Protein AF-A0AA41ZBV6-F1 (afdb_monomer)

pLDDT: mean 87.62, std 10.01, range [52.94, 98.31]

Nearest PDB structures (foldseek):
  3anp-assembly2_B  TM=5.082E-01  e=8.871E-02  Thermus thermophilus
  5gpa-assembly1_B  TM=4.743E-01  e=6.624E-02  Halalkalibacterium halodurans C-125
  5gp9-assembly1_A  TM=4.134E-01  e=7.301E-02  Halalkalibacterium halodurans C-125
  5hsz-assembly1_B  TM=4.923E-01  e=2.348E-01  Klebsiella pneumoniae subsp. pneumoniae MGH 78578
  2gen-assembly1_A-2  TM=4.825E-01  e=1.422E+00  Pseudomonas aeruginosa PAO1

Solvent-accessible surface area (backbone atoms only — not comparable to full-atom values): 10161 Å² total; per-residue (Å²): 97,60,93,73,77,42,84,66,47,58,56,56,48,13,60,74,69,76,45,52,57,74,60,36,51,68,77,30,88,42,46,65,36,46,52,23,53,56,55,55,59,69,45,47,66,62,53,52,54,50,52,57,66,44,61,77,54,77,48,38,59,64,23,43,38,53,49,28,52,48,52,49,53,52,40,70,76,38,43,69,38,54,51,39,48,52,52,51,51,55,60,54,67,76,45,79,83,62,85,88,58,84,83,77,76,64,69,63,56,54,53,54,45,46,60,27,43,42,69,42,57,90,74,40,57,71,71,54,48,53,49,48,39,55,54,42,55,55,53,62,32,64,68,35,54,46,44,34,34,78,72,68,71,35,54,74,70,63,38,34,53,51,35,30,53,55,46,45,54,52,51,52,51,54,55,51,60,57,75,77,111

Structure (mmCIF, N/CA/C/O backbone):
data_AF-A0AA41ZBV6-F1
#
_entry.id   AF-A0AA41ZBV6-F1
#
loop_
_atom_site.group_PDB
_atom_site.id
_atom_site.type_symbol
_atom_site.label_atom_id
_atom_site.label_alt_id
_atom_site.label_comp_id
_atom_site.label_asym_id
_atom_site.label_entity_id
_atom_site.label_seq_id
_atom_site.pdbx_PDB_ins_code
_atom_site.Cartn_x
_atom_site.Cartn_y
_atom_site.Cartn_z
_atom_site.occupancy
_atom_site.B_iso_or_equiv
_atom_site.auth_seq_id
_atom_site.auth_comp_id
_atom_site.auth_asym_id
_atom_site.auth_atom_id
_atom_site.pdbx_PDB_model_num
ATOM 1 N N . MET A 1 1 ? 10.656 -15.284 -19.932 1.00 77.88 1 MET A N 1
ATOM 2 C CA . MET A 1 1 ? 11.590 -14.345 -20.600 1.00 77.88 1 MET A CA 1
ATOM 3 C C . MET A 1 1 ? 12.427 -13.570 -19.588 1.00 77.88 1 MET A C 1
ATOM 5 O O . MET A 1 1 ? 13.643 -13.679 -19.627 1.00 77.88 1 MET A O 1
ATOM 9 N N . ILE A 1 2 ? 11.811 -12.855 -18.643 1.00 80.19 2 ILE A N 1
ATOM 10 C CA . ILE A 1 2 ? 12.551 -12.080 -17.627 1.00 80.19 2 ILE A CA 1
ATOM 11 C C . ILE A 1 2 ? 13.369 -12.983 -16.692 1.00 80.19 2 ILE A C 1
ATOM 13 O O . ILE A 1 2 ? 14.559 -12.759 -16.514 1.00 80.19 2 ILE A O 1
ATOM 17 N N . ARG A 1 3 ? 12.796 -14.107 -16.231 1.00 76.81 3 ARG A N 1
ATOM 18 C CA . ARG A 1 3 ? 13.527 -15.138 -15.457 1.00 76.81 3 ARG A CA 1
ATOM 19 C C . ARG A 1 3 ? 14.731 -15.754 -16.185 1.00 76.81 3 ARG A C 1
ATOM 21 O O . ARG A 1 3 ? 15.579 -16.354 -15.546 1.00 76.81 3 ARG A O 1
ATOM 28 N N . SER A 1 4 ? 14.803 -15.623 -17.511 1.00 76.81 4 SER A N 1
ATOM 29 C CA . SER A 1 4 ? 15.944 -16.065 -18.322 1.00 76.81 4 SER A CA 1
ATOM 30 C C . SER A 1 4 ? 16.874 -14.899 -18.698 1.00 76.81 4 SER A C 1
ATOM 32 O O . SER A 1 4 ? 17.540 -14.970 -19.725 1.00 76.81 4 SER A O 1
ATOM 34 N N . GLY A 1 5 ? 16.846 -13.794 -17.943 1.00 78.31 5 GLY A N 1
ATOM 35 C CA . GLY A 1 5 ? 17.710 -12.621 -18.126 1.00 78.31 5 GLY A CA 1
ATOM 36 C C . GLY A 1 5 ? 17.366 -11.716 -19.315 1.00 78.31 5 GLY A C 1
ATOM 37 O O . GLY A 1 5 ? 18.112 -10.787 -19.609 1.00 78.31 5 GLY A O 1
ATOM 38 N N . LYS A 1 6 ? 16.258 -11.962 -20.026 1.00 85.12 6 LYS A N 1
ATOM 39 C CA . LYS A 1 6 ? 15.859 -11.147 -21.186 1.00 85.12 6 LYS A CA 1
ATOM 40 C C . LYS A 1 6 ? 15.022 -9.946 -20.746 1.00 85.12 6 LYS A C 1
ATOM 42 O O . LYS A 1 6 ? 14.180 -10.083 -19.862 1.00 85.12 6 LYS A O 1
ATOM 47 N N . ARG A 1 7 ? 15.170 -8.808 -21.432 1.00 90.12 7 ARG A N 1
ATOM 48 C CA . ARG A 1 7 ? 14.319 -7.614 -21.276 1.00 90.12 7 ARG A CA 1
ATOM 49 C C . ARG A 1 7 ? 13.409 -7.474 -22.506 1.00 90.12 7 ARG A C 1
ATOM 51 O O . ARG A 1 7 ? 13.814 -6.811 -23.455 1.00 90.12 7 ARG A O 1
ATOM 58 N N . PRO A 1 8 ? 12.244 -8.150 -22.543 1.00 91.06 8 PRO A N 1
ATOM 59 C CA . PRO A 1 8 ? 11.390 -8.152 -23.727 1.00 91.06 8 PRO A CA 1
ATOM 60 C C . PRO A 1 8 ? 10.760 -6.783 -23.977 1.00 91.06 8 PRO A C 1
ATOM 62 O O . PRO A 1 8 ? 10.468 -6.061 -23.021 1.00 91.06 8 PRO A O 1
ATOM 65 N N . THR A 1 9 ? 10.498 -6.448 -25.238 1.00 94.19 9 THR A N 1
ATOM 66 C CA . THR A 1 9 ? 9.583 -5.348 -25.580 1.00 94.19 9 THR A CA 1
ATOM 67 C C . THR A 1 9 ? 8.127 -5.754 -25.311 1.00 94.19 9 THR A C 1
ATOM 69 O O . THR A 1 9 ? 7.808 -6.940 -25.171 1.00 94.19 9 THR A O 1
ATOM 72 N N . VAL A 1 10 ? 7.205 -4.780 -25.284 1.00 92.44 10 VAL A N 1
ATOM 73 C CA . VAL A 1 10 ? 5.753 -5.049 -25.175 1.00 92.44 10 VAL A CA 1
ATOM 74 C C . VAL A 1 10 ? 5.276 -5.989 -26.286 1.00 92.44 10 VAL A C 1
ATOM 76 O O . VAL A 1 10 ? 4.407 -6.830 -26.077 1.00 92.44 10 VAL A O 1
ATOM 79 N N . GLU A 1 11 ? 5.872 -5.887 -27.467 1.00 94.00 11 GLU A N 1
ATOM 80 C CA . GLU A 1 11 ? 5.471 -6.627 -28.659 1.00 94.00 11 GLU A CA 1
ATOM 81 C C . GLU A 1 11 ? 6.014 -8.054 -28.651 1.00 94.00 11 GLU A C 1
ATOM 83 O O . GLU A 1 11 ? 5.299 -8.980 -29.027 1.00 94.00 11 GLU A O 1
ATOM 88 N N . GLU A 1 12 ? 7.245 -8.245 -28.176 1.00 94.12 12 GLU A N 1
ATOM 89 C CA . GLU A 1 12 ? 7.815 -9.573 -27.945 1.00 94.12 12 GLU A CA 1
ATOM 90 C C . GLU A 1 12 ? 7.043 -10.323 -26.856 1.00 94.12 12 GLU A C 1
ATOM 92 O O . GLU A 1 12 ? 6.756 -11.511 -27.006 1.00 94.12 12 GLU A O 1
ATOM 97 N N . ALA A 1 13 ? 6.654 -9.628 -25.782 1.00 92.94 13 ALA A N 1
ATOM 98 C CA . ALA A 1 13 ? 5.805 -10.194 -24.740 1.00 92.94 13 ALA A CA 1
ATOM 99 C C . ALA A 1 13 ? 4.399 -10.527 -25.266 1.00 92.94 13 ALA A C 1
ATOM 101 O O . ALA A 1 13 ? 3.880 -11.600 -24.966 1.00 92.94 13 ALA A O 1
ATOM 102 N N . ALA A 1 14 ? 3.809 -9.660 -26.098 1.00 94.00 14 ALA A N 1
ATOM 103 C CA . ALA A 1 14 ? 2.522 -9.912 -26.747 1.00 94.00 14 ALA A CA 1
ATOM 104 C C . ALA A 1 14 ? 2.570 -11.159 -27.638 1.00 94.00 14 ALA A C 1
ATOM 106 O O . ALA A 1 14 ? 1.694 -12.019 -27.549 1.00 94.00 14 ALA A O 1
ATOM 107 N N . LEU A 1 15 ? 3.626 -11.273 -28.452 1.00 94.69 15 LEU A N 1
ATOM 108 C CA . LEU A 1 15 ? 3.870 -12.423 -29.314 1.00 94.69 15 LEU A CA 1
ATOM 109 C C . LEU A 1 15 ? 4.009 -13.708 -28.492 1.00 94.69 15 LEU A C 1
ATOM 111 O O . LEU A 1 15 ? 3.356 -14.702 -28.798 1.00 94.69 15 LEU A O 1
ATOM 115 N N . ALA A 1 16 ? 4.810 -13.678 -27.425 1.00 92.69 16 ALA A N 1
ATOM 116 C CA . ALA A 1 16 ? 5.002 -14.823 -26.539 1.00 92.69 16 ALA A CA 1
ATOM 117 C C . ALA A 1 16 ? 3.717 -15.229 -25.793 1.00 92.69 16 ALA A C 1
ATOM 119 O O . ALA A 1 16 ? 3.518 -16.412 -25.525 1.00 92.69 16 ALA A O 1
ATOM 120 N N . ALA A 1 17 ? 2.848 -14.268 -25.469 1.00 91.88 17 ALA A N 1
ATOM 121 C CA . ALA A 1 17 ? 1.566 -14.497 -24.804 1.00 91.88 17 ALA A CA 1
ATOM 122 C C . ALA A 1 17 ? 0.412 -14.833 -25.771 1.00 91.88 17 ALA A C 1
ATOM 124 O O . ALA A 1 17 ? -0.699 -15.096 -25.317 1.00 91.88 17 ALA A O 1
ATOM 125 N N . GLY A 1 18 ? 0.641 -14.812 -27.090 1.00 93.81 18 GLY A N 1
ATOM 126 C CA . GLY A 1 18 ? -0.394 -15.089 -28.091 1.00 93.81 18 GLY A CA 1
ATOM 127 C C . GLY A 1 18 ? -1.493 -14.022 -28.174 1.00 93.81 18 GLY A C 1
ATOM 128 O O . GLY A 1 18 ? -2.605 -14.322 -28.607 1.00 93.81 18 GLY A O 1
ATOM 129 N N . ILE A 1 19 ? -1.211 -12.780 -27.762 1.00 93.94 19 ILE A N 1
ATOM 130 C CA . ILE A 1 19 ? -2.169 -11.664 -27.795 1.00 93.94 19 ILE A CA 1
ATOM 131 C C . ILE A 1 19 ? -1.771 -10.608 -28.828 1.00 93.94 19 ILE A C 1
ATOM 133 O O . ILE A 1 19 ? -0.612 -10.470 -29.212 1.00 93.94 19 ILE A O 1
ATOM 137 N N . SER A 1 20 ? -2.744 -9.810 -29.276 1.00 93.12 20 SER A N 1
ATOM 138 C CA . SER A 1 20 ? -2.460 -8.720 -30.214 1.00 93.12 20 SER A CA 1
ATOM 139 C C . SER A 1 20 ? -1.626 -7.609 -29.561 1.00 93.12 20 SER A C 1
ATOM 141 O O . SER A 1 20 ? -1.792 -7.320 -28.373 1.00 93.12 20 SER A O 1
ATOM 143 N N . LYS A 1 21 ? -0.809 -6.897 -30.357 1.00 91.44 21 LYS A N 1
ATOM 144 C CA . LYS A 1 21 ? -0.104 -5.680 -29.904 1.00 91.44 21 LYS A CA 1
ATOM 145 C C . LYS A 1 21 ? -1.069 -4.672 -29.276 1.00 91.44 21 LYS A C 1
ATOM 147 O O . LYS A 1 21 ? -0.795 -4.138 -28.209 1.00 91.44 21 LYS A O 1
ATOM 152 N N . ARG A 1 22 ? -2.235 -4.459 -29.905 1.00 88.69 22 ARG A N 1
ATOM 153 C CA . ARG A 1 22 ? -3.287 -3.568 -29.388 1.00 88.69 22 ARG A CA 1
ATOM 154 C C . ARG A 1 22 ? -3.751 -4.004 -27.999 1.00 88.69 22 ARG A C 1
ATOM 156 O O . ARG A 1 22 ? -3.949 -3.155 -27.142 1.00 88.69 22 ARG A O 1
ATOM 163 N N . THR A 1 23 ? -3.909 -5.307 -27.769 1.00 88.44 23 THR A N 1
ATOM 164 C CA . THR A 1 23 ? -4.262 -5.849 -26.451 1.00 88.44 23 THR A CA 1
ATOM 165 C C . THR A 1 23 ? -3.148 -5.586 -25.442 1.00 88.44 23 THR A C 1
ATOM 167 O O . THR A 1 23 ? -3.439 -5.086 -24.366 1.00 88.44 23 THR A O 1
ATOM 170 N N . ALA A 1 24 ? -1.886 -5.846 -25.786 1.00 89.06 24 ALA A N 1
ATOM 171 C CA . ALA A 1 24 ? -0.760 -5.637 -24.874 1.00 89.06 24 ALA A CA 1
ATOM 172 C C . ALA A 1 24 ? -0.569 -4.161 -24.485 1.00 89.06 24 ALA A C 1
ATOM 174 O O . ALA A 1 24 ? -0.455 -3.860 -23.301 1.00 89.06 24 ALA A O 1
ATOM 175 N N . TYR A 1 25 ? -0.644 -3.232 -25.444 1.00 87.56 25 TYR A N 1
ATOM 176 C CA . TYR A 1 25 ? -0.536 -1.792 -25.172 1.00 87.56 25 TYR A CA 1
ATOM 177 C C . TYR A 1 25 ? -1.705 -1.220 -24.355 1.00 87.56 25 TYR A C 1
ATOM 179 O O . TYR A 1 25 ? -1.578 -0.150 -23.764 1.00 87.56 25 TYR A O 1
ATOM 187 N N . ARG A 1 26 ? -2.836 -1.939 -24.250 1.00 81.94 26 ARG A N 1
ATOM 188 C CA . ARG A 1 26 ? -3.879 -1.597 -23.268 1.00 81.94 26 ARG A CA 1
ATOM 189 C C . ARG A 1 26 ? -3.427 -1.861 -21.836 1.00 81.94 26 ARG A C 1
ATOM 191 O O . ARG A 1 26 ? -3.938 -1.196 -20.947 1.00 81.94 26 ARG A O 1
ATOM 198 N N . TYR A 1 27 ? -2.514 -2.801 -21.591 1.00 82.31 27 TYR A N 1
ATOM 199 C CA . TYR A 1 27 ? -1.998 -3.126 -20.254 1.00 82.31 27 TYR A CA 1
ATOM 200 C C . TYR A 1 27 ? -0.658 -2.460 -19.971 1.00 82.31 27 TYR A C 1
ATOM 202 O O . TYR A 1 27 ? -0.470 -1.979 -18.861 1.00 82.31 27 TYR A O 1
ATOM 210 N N . PHE A 1 28 ? 0.210 -2.312 -20.968 1.00 87.31 28 PHE A N 1
ATOM 211 C CA . PHE A 1 28 ? 1.551 -1.761 -20.792 1.00 87.31 28 PHE A CA 1
ATOM 212 C C . PHE A 1 28 ? 1.780 -0.586 -21.737 1.00 87.31 28 PHE A C 1
ATOM 214 O O . PHE A 1 28 ? 1.804 -0.738 -22.954 1.00 87.31 28 PHE A O 1
ATOM 221 N N . THR A 1 29 ? 1.930 0.601 -21.161 1.00 85.62 29 THR A N 1
ATOM 222 C CA . THR A 1 29 ? 2.147 1.865 -21.884 1.00 85.62 29 THR A CA 1
ATOM 2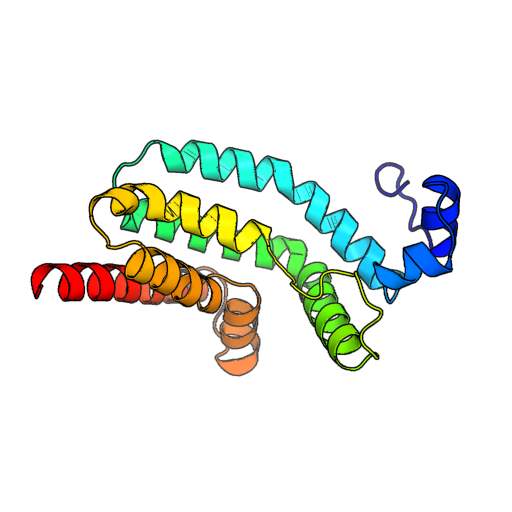23 C C . THR A 1 29 ? 3.572 1.996 -22.418 1.00 85.62 29 THR A C 1
ATOM 225 O O . THR A 1 29 ? 3.796 2.708 -23.392 1.00 85.62 29 THR A O 1
ATOM 228 N N . SER A 1 30 ? 4.523 1.297 -21.800 1.00 89.25 30 SER A N 1
ATOM 229 C CA . SER A 1 30 ? 5.947 1.310 -22.127 1.00 89.25 30 SER A CA 1
ATOM 230 C C . SER A 1 30 ? 6.572 -0.060 -21.834 1.00 89.25 30 SER A C 1
ATOM 232 O O . SER A 1 30 ? 5.968 -0.909 -21.167 1.00 89.25 30 SER A O 1
ATOM 234 N N . GLN A 1 31 ? 7.784 -0.289 -22.344 1.00 91.94 31 GLN A N 1
ATOM 235 C CA . GLN A 1 31 ? 8.567 -1.471 -21.983 1.00 91.94 31 GLN A CA 1
ATOM 236 C C . GLN A 1 31 ? 8.940 -1.430 -20.496 1.00 91.94 31 GLN A C 1
ATOM 238 O O . GLN A 1 31 ? 8.916 -2.453 -19.822 1.00 91.94 31 GLN A O 1
ATOM 243 N N . GLU A 1 32 ? 9.234 -0.244 -19.980 1.00 90.50 32 GLU A N 1
ATOM 244 C CA . GLU A 1 32 ? 9.566 0.021 -18.586 1.00 90.50 32 GLU A CA 1
ATOM 245 C C . GLU A 1 32 ? 8.406 -0.372 -17.667 1.00 90.50 32 GLU A C 1
ATOM 247 O O . GLU A 1 32 ? 8.624 -1.111 -16.711 1.00 90.50 32 GLU A O 1
ATOM 252 N N . HIS A 1 33 ? 7.168 -0.009 -18.017 1.00 89.25 33 HIS A N 1
ATOM 253 C CA . HIS A 1 33 ? 5.973 -0.442 -17.297 1.00 89.25 33 HIS A CA 1
ATOM 254 C C . HIS A 1 33 ? 5.829 -1.971 -17.308 1.00 89.25 33 HIS A C 1
ATOM 256 O O . HIS A 1 33 ? 5.614 -2.567 -16.256 1.00 89.25 33 HIS A O 1
ATOM 262 N N .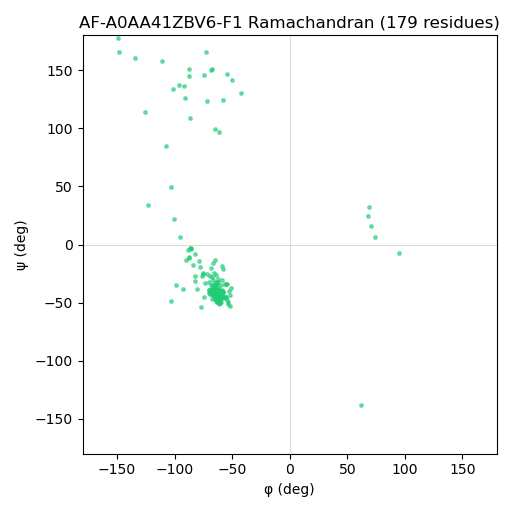 LEU A 1 34 ? 5.998 -2.631 -18.462 1.00 89.81 34 LEU A N 1
ATOM 263 C CA . LEU A 1 34 ? 5.971 -4.099 -18.530 1.00 89.81 34 LEU A CA 1
ATOM 264 C C . LEU A 1 34 ? 7.017 -4.735 -17.602 1.00 89.81 34 LEU A C 1
ATOM 266 O O . LEU A 1 34 ? 6.730 -5.714 -16.916 1.00 89.81 34 LEU A O 1
ATOM 270 N N . LEU A 1 35 ? 8.241 -4.208 -17.611 1.00 89.56 35 LEU A N 1
ATOM 271 C CA . LEU A 1 35 ? 9.334 -4.736 -16.800 1.00 89.56 35 LEU A CA 1
ATOM 272 C C . LEU A 1 35 ? 9.099 -4.490 -15.306 1.00 89.56 35 LEU A C 1
ATOM 274 O O . LEU A 1 35 ? 9.349 -5.398 -14.517 1.00 89.56 35 LEU A O 1
ATOM 278 N N . ALA A 1 36 ? 8.593 -3.313 -14.933 1.00 86.38 36 ALA A N 1
ATOM 279 C CA . ALA A 1 36 ? 8.245 -2.971 -13.559 1.00 86.38 36 ALA A CA 1
ATOM 280 C C . ALA A 1 36 ? 7.127 -3.874 -13.020 1.00 86.38 36 ALA A C 1
ATOM 282 O O . ALA A 1 36 ? 7.291 -4.484 -11.969 1.00 86.38 36 ALA A O 1
ATOM 283 N N . ASP A 1 37 ? 6.030 -4.037 -13.765 1.00 86.94 37 ASP A N 1
ATOM 284 C CA . ASP A 1 37 ? 4.924 -4.925 -13.381 1.00 86.94 37 ASP A CA 1
ATOM 285 C C . ASP A 1 37 ? 5.402 -6.374 -13.208 1.00 86.94 37 ASP A C 1
ATOM 287 O O . ASP A 1 37 ? 5.149 -7.017 -12.188 1.00 86.94 37 ASP A O 1
ATOM 291 N N . ALA A 1 38 ? 6.203 -6.869 -14.154 1.00 86.81 38 ALA A N 1
ATOM 292 C CA . ALA A 1 38 ? 6.743 -8.218 -14.079 1.00 86.81 38 ALA A CA 1
ATOM 293 C C . ALA A 1 38 ? 7.741 -8.419 -12.926 1.00 86.81 38 ALA A C 1
ATOM 295 O O . ALA A 1 38 ? 7.790 -9.511 -12.357 1.00 86.81 38 ALA A O 1
ATOM 296 N N . ALA A 1 39 ? 8.541 -7.403 -12.587 1.00 84.25 39 ALA A N 1
ATOM 297 C CA . ALA A 1 39 ? 9.423 -7.438 -11.423 1.00 84.25 39 ALA A CA 1
ATOM 298 C C . ALA A 1 39 ? 8.603 -7.500 -10.131 1.00 84.25 39 ALA A C 1
ATOM 300 O O . ALA A 1 39 ? 8.858 -8.344 -9.274 1.00 84.25 39 ALA A O 1
ATOM 301 N N . LEU A 1 40 ? 7.549 -6.696 -10.027 1.00 82.44 40 LEU A N 1
ATOM 302 C CA . LEU A 1 40 ? 6.697 -6.658 -8.845 1.00 82.44 40 LEU A CA 1
ATOM 303 C C . LEU A 1 40 ? 5.817 -7.905 -8.701 1.00 82.44 40 LEU A C 1
ATOM 305 O O . LEU A 1 40 ? 5.496 -8.307 -7.586 1.00 82.44 40 LEU A O 1
ATOM 309 N N . GLU A 1 41 ? 5.504 -8.606 -9.790 1.00 82.62 41 GLU A N 1
ATOM 310 C CA . GLU A 1 41 ? 4.850 -9.916 -9.713 1.00 82.62 41 GLU A CA 1
ATOM 311 C C . GLU A 1 41 ? 5.734 -10.966 -9.014 1.00 82.62 41 GLU A C 1
ATOM 313 O O . GLU A 1 41 ? 5.220 -11.895 -8.385 1.00 82.62 41 GLU A O 1
ATOM 318 N N . THR A 1 42 ? 7.065 -10.812 -9.049 1.00 79.25 42 THR A N 1
ATOM 319 C CA . THR A 1 42 ? 7.977 -11.699 -8.302 1.00 79.25 42 THR A CA 1
ATOM 320 C C . THR A 1 42 ? 7.884 -11.520 -6.788 1.00 79.25 42 THR A C 1
ATOM 322 O O . THR A 1 42 ? 8.214 -12.450 -6.055 1.00 79.25 42 THR A O 1
ATOM 325 N N . LEU A 1 43 ? 7.362 -10.382 -6.319 1.00 75.31 43 LEU A N 1
ATOM 326 C CA . LEU A 1 43 ? 7.173 -10.092 -4.895 1.00 75.31 43 LEU A CA 1
ATOM 327 C C . LEU A 1 43 ? 5.960 -10.778 -4.295 1.00 75.31 43 LEU A C 1
ATOM 329 O O . LEU A 1 43 ? 5.880 -10.913 -3.074 1.00 75.31 43 LEU A O 1
ATOM 333 N N . ARG A 1 44 ? 5.016 -11.205 -5.139 1.00 75.69 44 ARG A N 1
ATOM 334 C CA . ARG A 1 44 ? 3.735 -11.752 -4.696 1.00 75.69 44 ARG A CA 1
ATOM 335 C C . ARG A 1 44 ? 3.896 -12.878 -3.663 1.00 75.69 44 ARG A C 1
ATOM 337 O O . ARG A 1 44 ? 3.340 -12.719 -2.584 1.00 75.69 44 ARG A O 1
ATOM 344 N N . PRO A 1 45 ? 4.692 -13.944 -3.901 1.00 80.75 45 PRO A N 1
ATOM 345 C CA . PRO A 1 45 ? 4.807 -15.034 -2.931 1.00 80.75 45 PRO A CA 1
ATOM 346 C C . PRO A 1 45 ? 5.363 -14.567 -1.582 1.00 80.75 45 PRO A C 1
ATOM 348 O O . PRO A 1 45 ? 4.871 -14.977 -0.541 1.00 80.75 45 PRO A O 1
ATOM 351 N N . ARG A 1 46 ? 6.339 -13.649 -1.596 1.00 79.12 46 ARG A N 1
ATOM 352 C CA . ARG A 1 46 ? 6.957 -13.110 -0.377 1.00 79.12 46 ARG A CA 1
ATOM 353 C C . ARG A 1 46 ? 5.973 -12.281 0.446 1.00 79.12 46 ARG A C 1
ATOM 355 O O . ARG A 1 46 ? 5.968 -12.375 1.669 1.00 79.12 46 ARG A O 1
ATOM 362 N N . MET A 1 47 ? 5.152 -11.471 -0.220 1.00 76.94 47 MET A N 1
ATOM 363 C CA . MET A 1 47 ? 4.092 -10.711 0.439 1.00 76.94 47 MET A CA 1
ATOM 364 C C . MET A 1 47 ? 3.015 -11.635 1.007 1.00 76.94 47 MET A C 1
ATOM 366 O O . MET A 1 47 ? 2.612 -11.447 2.150 1.00 76.94 47 MET A O 1
ATOM 370 N N . ASP A 1 48 ? 2.599 -12.658 0.261 1.00 78.69 48 ASP A N 1
ATOM 371 C CA . ASP A 1 48 ? 1.590 -13.619 0.717 1.00 78.69 48 ASP A CA 1
ATOM 372 C C . ASP A 1 48 ? 2.086 -14.436 1.926 1.00 78.69 48 ASP A C 1
ATOM 374 O O . ASP A 1 48 ? 1.366 -14.572 2.912 1.00 78.69 48 ASP A O 1
ATOM 378 N N . GLU A 1 49 ? 3.335 -14.916 1.902 1.00 80.00 49 GLU A N 1
ATOM 379 C CA . GLU A 1 49 ? 3.968 -15.630 3.025 1.00 80.00 49 GLU A CA 1
ATOM 380 C C . GLU A 1 49 ? 4.050 -14.768 4.287 1.00 80.00 49 GLU A C 1
ATOM 382 O O . GLU A 1 49 ? 3.767 -15.224 5.395 1.00 80.00 49 GLU A O 1
ATOM 387 N N . MET A 1 50 ? 4.414 -13.501 4.124 1.00 76.12 50 MET A N 1
ATOM 388 C CA . MET A 1 50 ? 4.489 -12.565 5.233 1.00 76.12 50 MET A CA 1
ATOM 389 C C . MET A 1 50 ? 3.100 -12.201 5.772 1.00 76.12 50 MET A C 1
ATOM 391 O O . MET A 1 50 ? 2.912 -12.118 6.981 1.00 76.12 50 MET A O 1
ATOM 395 N N . MET A 1 51 ? 2.095 -12.027 4.913 1.00 74.81 51 MET A N 1
ATOM 396 C CA . MET A 1 51 ? 0.721 -11.817 5.378 1.00 74.81 51 MET A CA 1
ATOM 397 C C . MET A 1 51 ? 0.172 -13.055 6.095 1.00 74.81 51 MET A C 1
ATOM 399 O O . MET A 1 51 ? -0.549 -12.917 7.083 1.00 74.81 51 MET A O 1
ATOM 403 N N . ALA A 1 52 ? 0.554 -14.258 5.659 1.00 76.50 52 ALA A N 1
ATOM 404 C CA . ALA A 1 52 ? 0.207 -15.499 6.341 1.00 76.50 52 ALA A CA 1
ATOM 405 C C . ALA A 1 52 ? 0.846 -15.591 7.736 1.00 76.50 52 ALA A C 1
ATOM 407 O O . ALA A 1 52 ? 0.168 -15.992 8.680 1.00 76.50 52 ALA A O 1
ATOM 408 N N . SER A 1 53 ? 2.103 -15.169 7.910 1.00 69.88 53 SER A N 1
ATOM 409 C CA . SER A 1 53 ? 2.753 -15.178 9.229 1.00 69.88 53 SER A CA 1
ATOM 410 C C . SER A 1 53 ? 2.178 -14.133 10.190 1.00 69.88 53 SER A C 1
ATOM 412 O O . SER A 1 53 ? 2.095 -14.382 11.388 1.00 69.88 53 SER A O 1
ATOM 414 N N . VAL A 1 54 ? 1.718 -12.993 9.671 1.00 68.81 54 VAL A N 1
ATOM 415 C CA . VAL A 1 54 ? 1.057 -11.933 10.449 1.00 68.81 54 VAL A CA 1
ATOM 416 C C . VAL A 1 54 ? -0.385 -12.310 10.826 1.00 68.81 54 VAL A C 1
ATOM 418 O O . VAL A 1 54 ? -0.907 -11.846 11.841 1.00 68.81 54 VAL A O 1
ATOM 421 N N . SER A 1 55 ? -1.029 -13.190 10.052 1.00 67.19 55 SER A N 1
ATOM 422 C CA . SER A 1 55 ? -2.433 -13.576 10.249 1.00 67.19 55 SER A CA 1
ATOM 423 C C . SER A 1 55 ? -2.732 -14.319 11.559 1.00 67.19 55 SER A C 1
ATOM 425 O O . SER A 1 55 ? -3.901 -14.424 11.925 1.00 67.19 55 SER A O 1
ATOM 427 N N . THR A 1 56 ? -1.709 -14.797 12.277 1.00 72.00 56 THR A N 1
ATOM 428 C CA . THR A 1 56 ? -1.855 -15.553 13.533 1.00 72.00 56 THR A CA 1
ATOM 429 C C . THR A 1 56 ? -2.059 -14.677 14.770 1.00 72.00 56 THR A C 1
ATOM 431 O O . THR A 1 56 ? -2.280 -15.212 15.852 1.00 72.00 56 THR A O 1
ATOM 434 N N . SER A 1 57 ? -1.923 -13.355 14.644 1.00 80.81 57 SER A N 1
ATOM 435 C CA . SER A 1 57 ? -2.221 -12.406 15.721 1.00 80.81 57 SER A CA 1
ATOM 436 C C . SER A 1 57 ? -3.671 -11.934 15.628 1.00 80.81 57 SER A C 1
ATOM 438 O O . SER A 1 57 ? -4.118 -11.571 14.540 1.00 80.81 57 SER A O 1
ATOM 440 N N . ASP A 1 58 ? -4.375 -11.857 16.757 1.00 87.75 58 ASP A N 1
ATOM 441 C CA . ASP A 1 58 ? -5.701 -11.221 16.846 1.00 87.75 58 ASP A CA 1
ATOM 442 C C . ASP A 1 58 ? -5.610 -9.699 17.086 1.00 87.75 58 ASP A C 1
ATOM 444 O O . ASP A 1 58 ? -6.620 -9.000 17.109 1.00 87.75 58 ASP A O 1
ATOM 448 N N . ASP A 1 59 ? -4.395 -9.162 17.238 1.00 92.31 59 ASP A N 1
ATOM 449 C CA . ASP A 1 59 ? -4.148 -7.733 17.428 1.00 92.31 59 ASP A CA 1
ATOM 450 C C . ASP A 1 59 ? -4.029 -7.007 16.077 1.00 92.31 59 ASP A C 1
ATOM 452 O O . ASP A 1 59 ? -3.044 -7.160 15.343 1.00 92.31 59 ASP A O 1
ATOM 456 N N . ALA A 1 60 ? -5.041 -6.200 15.752 1.00 94.31 60 ALA A N 1
ATOM 457 C CA . ALA A 1 60 ? -5.091 -5.417 14.522 1.00 94.31 60 ALA A CA 1
ATOM 458 C C . ALA A 1 60 ? -3.957 -4.384 14.417 1.00 94.31 60 ALA A C 1
ATOM 460 O O . ALA A 1 60 ? -3.425 -4.202 13.320 1.00 94.31 60 ALA A O 1
ATOM 461 N N . HIS A 1 61 ? -3.543 -3.753 15.522 1.00 95.69 61 HIS A N 1
ATOM 462 C CA . HIS A 1 61 ? -2.432 -2.795 15.529 1.00 95.69 61 HIS A CA 1
ATOM 463 C C . HIS A 1 61 ? -1.128 -3.496 15.161 1.00 95.69 61 HIS A C 1
ATOM 465 O O . HIS A 1 61 ? -0.443 -3.091 14.221 1.00 95.69 61 HIS A O 1
ATOM 471 N N . ALA A 1 62 ? -0.832 -4.632 15.799 1.00 93.56 62 ALA A N 1
ATOM 472 C CA . ALA A 1 62 ? 0.361 -5.422 15.487 1.00 93.56 62 ALA A CA 1
ATOM 473 C C . ALA A 1 62 ? 0.397 -5.891 14.018 1.00 93.56 62 ALA A C 1
ATOM 475 O O . ALA A 1 62 ? 1.453 -5.880 13.369 1.00 93.56 62 ALA A O 1
ATOM 476 N N . ARG A 1 63 ? -0.757 -6.281 13.459 1.00 94.06 63 ARG A N 1
ATOM 477 C CA . ARG A 1 63 ? -0.869 -6.696 12.050 1.00 94.06 63 ARG A CA 1
ATOM 478 C C . ARG A 1 63 ? -0.646 -5.536 11.085 1.00 94.06 63 ARG A C 1
ATOM 480 O O . ARG A 1 63 ? 0.059 -5.693 10.087 1.00 94.06 63 ARG A O 1
ATOM 487 N N . VAL A 1 64 ? -1.232 -4.377 11.373 1.00 94.56 64 VAL A N 1
ATOM 488 C CA . VAL A 1 64 ? -1.080 -3.156 10.572 1.00 94.56 64 VAL A CA 1
ATOM 489 C C . VAL A 1 64 ? 0.360 -2.642 10.623 1.00 94.56 64 VAL A C 1
ATOM 491 O O . VAL A 1 64 ? 0.921 -2.313 9.576 1.00 94.56 64 VAL A O 1
ATOM 494 N N . ALA A 1 65 ? 0.997 -2.663 11.795 1.00 94.00 65 ALA A N 1
ATOM 495 C CA . ALA A 1 65 ? 2.405 -2.315 11.944 1.00 94.00 65 ALA A CA 1
ATOM 496 C C . ALA A 1 65 ? 3.306 -3.243 11.113 1.00 94.00 65 ALA A C 1
ATOM 498 O O . ALA A 1 65 ? 4.172 -2.781 10.369 1.00 94.00 65 ALA A O 1
ATOM 499 N N . SER A 1 66 ? 3.041 -4.552 11.147 1.00 91.81 66 SER A N 1
ATOM 500 C CA . SER A 1 66 ? 3.765 -5.534 10.330 1.00 91.81 66 SER A CA 1
ATOM 501 C C . SER A 1 66 ? 3.623 -5.263 8.829 1.00 91.81 66 SER A C 1
ATOM 503 O O . SER A 1 66 ? 4.601 -5.356 8.082 1.00 91.81 66 SER A O 1
ATOM 505 N N . LEU A 1 67 ? 2.427 -4.868 8.379 1.00 91.88 67 LEU A N 1
ATOM 506 C CA . LEU A 1 67 ? 2.196 -4.459 6.995 1.00 91.88 67 LEU A CA 1
ATOM 507 C C . LEU A 1 67 ? 2.954 -3.168 6.638 1.00 91.88 67 LEU A C 1
ATOM 509 O O . LEU A 1 67 ? 3.503 -3.074 5.541 1.00 91.88 67 LEU A O 1
ATOM 513 N N . ALA A 1 68 ? 3.026 -2.184 7.538 1.00 93.00 68 ALA A N 1
ATOM 514 C CA . ALA A 1 68 ? 3.779 -0.949 7.308 1.00 93.00 68 ALA A CA 1
ATOM 515 C C . ALA A 1 68 ? 5.280 -1.225 7.110 1.00 93.00 68 ALA A C 1
ATOM 517 O O . ALA A 1 68 ? 5.859 -0.786 6.111 1.00 93.00 68 ALA A O 1
ATOM 518 N N . ILE A 1 69 ? 5.871 -2.035 7.996 1.00 91.06 69 ILE A N 1
ATOM 519 C CA . ILE A 1 69 ? 7.268 -2.496 7.914 1.00 91.06 69 ILE A CA 1
ATOM 520 C C . ILE A 1 69 ? 7.525 -3.143 6.553 1.00 91.06 69 ILE A C 1
ATOM 522 O O . ILE A 1 69 ? 8.473 -2.809 5.836 1.00 91.06 69 ILE A O 1
ATOM 526 N N . ALA A 1 70 ? 6.640 -4.058 6.162 1.00 89.31 70 ALA A N 1
ATOM 527 C CA . ALA A 1 70 ? 6.722 -4.768 4.901 1.00 89.31 70 ALA A CA 1
ATOM 528 C C . ALA A 1 70 ? 6.687 -3.858 3.678 1.00 89.31 70 ALA A C 1
ATOM 530 O O . ALA A 1 70 ? 7.536 -3.981 2.793 1.00 89.31 70 ALA A O 1
ATOM 531 N N . MET A 1 71 ? 5.716 -2.941 3.641 1.00 88.94 71 MET A N 1
ATOM 532 C CA . MET A 1 71 ? 5.562 -1.973 2.561 1.00 88.94 71 MET A CA 1
ATOM 533 C C . MET A 1 71 ? 6.811 -1.107 2.433 1.00 88.94 71 MET A C 1
ATOM 535 O O . MET A 1 71 ? 7.289 -0.901 1.319 1.00 88.94 71 MET A O 1
ATOM 539 N N . ARG A 1 72 ? 7.394 -0.674 3.556 1.00 91.31 72 ARG A N 1
ATOM 540 C CA . ARG A 1 72 ? 8.664 0.055 3.571 1.00 91.31 72 ARG A CA 1
ATOM 541 C C . ARG A 1 72 ? 9.812 -0.781 3.004 1.00 91.31 72 ARG A C 1
ATOM 543 O O . ARG A 1 72 ? 10.557 -0.286 2.164 1.00 91.31 72 ARG A O 1
ATOM 550 N N . ARG A 1 73 ? 9.943 -2.063 3.382 1.00 89.31 73 ARG A N 1
ATOM 551 C CA . ARG A 1 73 ? 11.014 -2.929 2.834 1.00 89.31 73 ARG A CA 1
ATOM 552 C C . ARG A 1 73 ? 10.872 -3.163 1.343 1.00 89.31 73 ARG A C 1
ATOM 554 O O . ARG A 1 73 ? 11.857 -3.082 0.618 1.00 89.31 73 ARG A O 1
ATOM 561 N N . LEU A 1 74 ? 9.650 -3.420 0.906 1.00 87.50 74 LEU A N 1
ATOM 562 C CA . LEU A 1 74 ? 9.335 -3.597 -0.499 1.00 87.50 74 LEU A CA 1
ATOM 563 C C . LEU A 1 74 ? 9.637 -2.321 -1.297 1.00 87.50 74 LEU A C 1
ATOM 565 O O . LEU A 1 74 ? 10.198 -2.398 -2.385 1.00 87.50 74 LEU A O 1
ATOM 569 N N . ALA A 1 75 ? 9.315 -1.155 -0.738 1.00 88.50 75 ALA A N 1
ATOM 570 C CA . ALA A 1 75 ? 9.588 0.130 -1.364 1.00 88.50 75 ALA A CA 1
ATOM 571 C C . ALA A 1 75 ? 11.077 0.442 -1.510 1.00 88.50 75 ALA A C 1
ATOM 573 O O . ALA A 1 75 ? 11.472 0.997 -2.528 1.00 88.50 75 ALA A O 1
ATOM 574 N N . GLU A 1 76 ? 11.901 0.091 -0.525 1.00 88.75 76 GLU A N 1
ATOM 575 C CA . GLU A 1 76 ? 13.352 0.267 -0.626 1.00 88.75 76 GLU A CA 1
ATOM 576 C C . GLU A 1 76 ? 13.983 -0.667 -1.657 1.00 88.75 76 GLU A C 1
ATOM 578 O O . GLU A 1 76 ? 14.876 -0.257 -2.393 1.00 88.75 76 GLU A O 1
ATOM 583 N N . GLU A 1 77 ? 13.521 -1.916 -1.717 1.00 88.94 77 GLU A N 1
ATOM 584 C CA . GLU A 1 77 ? 14.083 -2.921 -2.620 1.00 88.94 77 GLU A CA 1
ATOM 585 C C . GLU A 1 77 ? 13.687 -2.675 -4.088 1.00 88.94 77 GLU A C 1
ATOM 587 O O . GLU A 1 77 ? 14.497 -2.928 -4.976 1.00 88.94 77 GLU A O 1
ATOM 592 N N . TYR A 1 78 ? 12.484 -2.141 -4.345 1.00 88.94 78 TYR A N 1
ATOM 593 C CA . TYR A 1 78 ? 11.913 -1.965 -5.695 1.00 88.94 78 TYR A CA 1
ATOM 594 C C . TYR A 1 78 ? 11.527 -0.516 -6.005 1.00 88.94 78 TYR A C 1
ATOM 596 O O . TYR A 1 78 ? 10.526 -0.252 -6.676 1.00 88.94 78 TYR A O 1
ATOM 604 N N . ASP A 1 79 ? 12.279 0.451 -5.480 1.00 90.81 79 ASP A N 1
ATOM 605 C CA . ASP A 1 79 ? 11.923 1.867 -5.597 1.00 90.81 79 ASP A CA 1
ATOM 606 C C . ASP A 1 79 ? 11.725 2.315 -7.053 1.00 90.81 79 ASP A C 1
ATOM 608 O O . ASP A 1 79 ? 10.748 2.994 -7.379 1.00 90.81 79 ASP A O 1
ATOM 612 N N . ALA A 1 80 ? 12.633 1.911 -7.944 1.00 90.75 80 ALA A N 1
ATOM 613 C CA . ALA A 1 80 ? 12.597 2.300 -9.349 1.00 90.75 80 ALA A CA 1
ATOM 614 C C . ALA A 1 80 ? 11.357 1.736 -10.058 1.00 90.75 80 ALA A C 1
ATOM 616 O O . ALA A 1 80 ? 10.646 2.469 -10.748 1.00 90.75 80 ALA A O 1
ATOM 617 N N . GLU A 1 81 ? 11.061 0.454 -9.853 1.00 90.19 81 GLU A N 1
ATOM 618 C CA . GLU A 1 81 ? 9.913 -0.239 -10.429 1.00 90.19 81 GLU A CA 1
ATOM 619 C C . GLU A 1 81 ? 8.596 0.327 -9.897 1.00 90.19 81 GLU A C 1
ATOM 621 O O . GLU A 1 81 ? 7.652 0.555 -10.657 1.00 90.19 81 GLU A O 1
ATOM 626 N N . LEU A 1 82 ? 8.522 0.603 -8.595 1.00 89.88 82 LEU A N 1
ATOM 627 C CA . LEU A 1 82 ? 7.329 1.182 -7.994 1.00 89.88 82 LEU A CA 1
ATOM 628 C C . LEU A 1 82 ? 7.085 2.600 -8.507 1.00 89.88 82 LEU A C 1
ATOM 630 O O . LEU A 1 82 ? 5.951 2.917 -8.859 1.00 89.88 82 LEU A O 1
ATOM 634 N N . ARG A 1 83 ? 8.121 3.441 -8.616 1.00 92.88 83 ARG A N 1
ATOM 635 C CA . ARG A 1 83 ? 8.006 4.783 -9.214 1.00 92.88 83 ARG A CA 1
ATOM 636 C C . ARG A 1 83 ? 7.584 4.718 -10.681 1.00 92.88 83 ARG A C 1
ATOM 638 O O . ARG A 1 83 ? 6.735 5.510 -11.093 1.00 92.88 83 ARG A O 1
ATOM 645 N N . GLU A 1 84 ? 8.102 3.759 -11.446 1.00 91.62 84 GLU A N 1
ATOM 646 C CA . GLU A 1 84 ? 7.673 3.529 -12.828 1.00 91.62 84 GLU A CA 1
ATOM 647 C C . GLU A 1 84 ? 6.197 3.120 -12.903 1.00 91.62 84 GLU A C 1
ATOM 649 O O . GLU A 1 84 ? 5.463 3.637 -13.741 1.00 91.62 84 GLU A O 1
ATOM 654 N N . MET A 1 85 ? 5.701 2.286 -11.982 1.00 87.06 85 MET A N 1
ATOM 655 C CA . MET A 1 85 ? 4.263 1.999 -11.915 1.00 87.06 85 MET A CA 1
ATOM 656 C C . MET A 1 85 ? 3.422 3.253 -11.651 1.00 87.06 85 MET A C 1
ATOM 658 O O . MET A 1 85 ? 2.350 3.409 -12.243 1.00 87.06 85 MET A O 1
ATOM 662 N N . ILE A 1 86 ? 3.871 4.154 -10.766 1.00 89.62 86 ILE A N 1
ATOM 663 C CA . ILE A 1 86 ? 3.173 5.427 -10.529 1.00 89.62 86 ILE A CA 1
ATOM 664 C C . ILE A 1 86 ? 3.146 6.233 -11.821 1.00 89.62 86 ILE A C 1
ATOM 666 O O . ILE A 1 86 ? 2.065 6.627 -12.262 1.00 89.62 86 ILE A O 1
ATOM 670 N N . ARG A 1 87 ? 4.303 6.420 -12.462 1.00 89.88 87 ARG A N 1
ATOM 671 C CA . ARG A 1 87 ? 4.419 7.135 -13.734 1.00 89.88 87 ARG A CA 1
ATOM 672 C C . ARG A 1 87 ? 3.474 6.559 -14.788 1.00 89.88 87 ARG A C 1
ATOM 674 O O . ARG A 1 87 ? 2.652 7.287 -15.335 1.00 89.88 87 ARG A O 1
ATOM 681 N N . ALA A 1 88 ? 3.506 5.246 -14.991 1.00 85.62 88 ALA A N 1
ATOM 682 C CA . ALA A 1 88 ? 2.671 4.572 -15.973 1.00 85.62 88 ALA A CA 1
ATOM 683 C C . ALA A 1 88 ? 1.168 4.696 -15.667 1.00 85.62 88 ALA A C 1
ATOM 685 O O . ALA A 1 88 ? 0.341 4.775 -16.582 1.00 85.62 88 ALA A O 1
ATOM 686 N N . SER A 1 89 ? 0.792 4.733 -14.384 1.00 83.31 89 SER A N 1
ATOM 687 C CA . SER A 1 89 ? -0.593 4.968 -13.966 1.00 83.31 89 SER A CA 1
ATOM 688 C C . SER A 1 89 ? -1.061 6.398 -14.259 1.00 83.31 89 SER A C 1
ATOM 690 O O . SER A 1 89 ? -2.191 6.588 -14.717 1.00 83.31 89 SER A O 1
ATOM 692 N N . LEU A 1 90 ? -0.184 7.390 -14.067 1.00 86.12 90 LEU A N 1
ATOM 693 C CA . LEU A 1 90 ? -0.451 8.788 -14.394 1.00 86.12 90 LEU A CA 1
ATOM 694 C C . LEU A 1 90 ? -0.571 8.971 -15.911 1.00 86.12 90 LEU A C 1
ATOM 696 O O . LEU A 1 90 ? -1.567 9.529 -16.367 1.00 86.12 90 LEU A O 1
ATOM 700 N N . ASP A 1 91 ? 0.348 8.406 -16.695 1.00 84.19 91 ASP A N 1
ATOM 701 C CA . ASP A 1 91 ? 0.308 8.455 -18.163 1.00 84.19 91 ASP A CA 1
ATOM 702 C C . ASP A 1 91 ? -0.988 7.836 -18.718 1.00 84.19 91 ASP A C 1
ATOM 704 O O . ASP A 1 91 ? -1.651 8.400 -19.593 1.00 84.19 91 ASP A O 1
ATOM 708 N N . ARG A 1 92 ? -1.423 6.701 -18.155 1.00 78.12 92 ARG A N 1
ATOM 709 C CA . ARG A 1 92 ? -2.689 6.045 -18.520 1.00 78.12 92 ARG A CA 1
ATOM 710 C C . ARG A 1 92 ? -3.916 6.890 -18.189 1.00 78.12 92 ARG A C 1
ATOM 712 O O . ARG A 1 92 ? -4.907 6.813 -18.913 1.00 78.12 92 ARG A O 1
ATOM 719 N N . SER A 1 93 ? -3.882 7.658 -17.100 1.00 74.56 93 SER A N 1
ATOM 720 C CA . SER A 1 93 ? -5.028 8.468 -16.664 1.00 74.56 93 SER A CA 1
ATOM 721 C C . SER A 1 93 ? -5.417 9.543 -17.688 1.00 74.56 93 SER A C 1
ATOM 723 O O . SER A 1 93 ? -6.601 9.856 -17.821 1.00 74.56 93 SER A O 1
ATOM 725 N N . VAL A 1 94 ? -4.438 10.030 -18.458 1.00 76.00 94 VAL A N 1
ATOM 726 C CA . VAL A 1 94 ? -4.596 11.062 -19.494 1.00 76.00 94 VAL A CA 1
ATOM 727 C C . VAL A 1 94 ? -5.068 10.469 -20.829 1.00 76.00 94 VAL A C 1
ATOM 729 O O . VAL A 1 94 ? -5.593 11.182 -21.684 1.00 76.00 94 VAL A O 1
ATOM 732 N N . MET A 1 95 ? -4.934 9.155 -21.023 1.00 68.81 95 MET A N 1
ATOM 733 C CA . MET A 1 95 ? -5.415 8.485 -22.230 1.00 68.81 95 MET A CA 1
ATOM 734 C C . MET A 1 95 ? -6.947 8.351 -22.227 1.00 68.81 95 MET A C 1
ATOM 736 O O . MET A 1 95 ? -7.549 8.130 -21.165 1.00 68.81 95 MET A O 1
ATOM 740 N N . PRO A 1 96 ? -7.605 8.427 -23.404 1.00 68.00 96 PRO A N 1
ATOM 741 C CA . PRO A 1 96 ? -9.030 8.141 -23.528 1.00 68.00 96 PRO A CA 1
ATOM 742 C C . PRO A 1 96 ? -9.359 6.800 -22.874 1.00 68.00 96 PRO A C 1
ATOM 744 O O . PRO A 1 96 ? -8.568 5.856 -22.948 1.00 68.00 96 PRO A O 1
ATOM 747 N N . ALA A 1 97 ? -10.510 6.704 -22.206 1.00 60.56 97 ALA A N 1
ATOM 748 C CA . ALA A 1 97 ? -10.968 5.438 -21.650 1.00 60.56 97 ALA A CA 1
ATOM 749 C C . ALA A 1 97 ? -11.163 4.442 -22.793 1.00 60.56 97 ALA A C 1
ATOM 751 O O . ALA A 1 97 ? -12.181 4.438 -23.475 1.00 60.56 97 ALA A O 1
ATOM 752 N N . ALA A 1 98 ? -10.157 3.599 -23.023 1.00 56.84 98 ALA A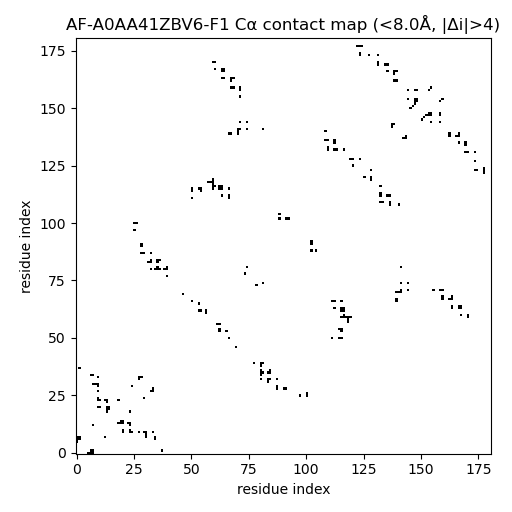 N 1
ATOM 753 C CA . ALA A 1 98 ? -10.356 2.359 -23.735 1.00 56.84 98 ALA A CA 1
ATOM 754 C C . ALA A 1 98 ? -11.277 1.536 -22.837 1.00 56.84 98 ALA A C 1
ATOM 756 O O . ALA A 1 98 ? -10.819 1.007 -21.820 1.00 56.84 98 ALA A O 1
ATOM 757 N N . ASN A 1 99 ? -12.573 1.531 -23.162 1.00 52.94 99 ASN A N 1
ATOM 758 C CA . ASN A 1 99 ? -13.577 0.746 -22.456 1.00 52.94 99 ASN A CA 1
ATOM 759 C C . ASN A 1 99 ? -12.993 -0.658 -22.175 1.00 52.94 99 ASN A C 1
ATOM 761 O O . ASN A 1 99 ? -12.364 -1.275 -23.041 1.00 52.94 99 ASN A O 1
ATOM 765 N N . ASP A 1 100 ? -13.105 -1.089 -20.919 1.00 59.91 100 ASP A N 1
ATOM 766 C CA . ASP A 1 100 ? -12.791 -2.427 -20.387 1.00 59.91 100 ASP A CA 1
ATOM 767 C C . ASP A 1 100 ? -11.405 -2.686 -19.754 1.00 59.91 100 ASP A C 1
ATOM 769 O O . ASP A 1 100 ? -11.231 -3.749 -19.164 1.00 59.91 100 ASP A O 1
ATOM 773 N N . ALA A 1 101 ? -10.412 -1.782 -19.796 1.00 59.94 101 ALA A N 1
ATOM 774 C CA . ALA A 1 101 ? -9.155 -2.007 -19.049 1.00 59.94 101 ALA A CA 1
ATOM 775 C C . ALA A 1 101 ? -9.217 -1.401 -17.626 1.00 59.94 101 ALA A C 1
ATOM 777 O O . ALA A 1 101 ? -9.473 -0.197 -17.509 1.00 59.94 101 ALA A O 1
ATOM 778 N N . PRO A 1 102 ? -8.942 -2.167 -16.545 1.00 62.78 102 PRO A N 1
ATOM 779 C CA . PRO A 1 102 ? -8.898 -1.618 -15.191 1.00 62.78 102 PRO A CA 1
ATOM 780 C C . PRO A 1 102 ? -7.869 -0.486 -15.095 1.00 62.78 102 PRO A C 1
ATOM 782 O O . PRO A 1 102 ? -6.698 -0.657 -15.433 1.00 62.78 102 PRO A O 1
ATOM 785 N N . ARG A 1 103 ? -8.309 0.692 -14.642 1.00 66.00 103 ARG A N 1
ATOM 786 C CA . ARG A 1 103 ? -7.433 1.852 -14.378 1.00 66.00 103 ARG A CA 1
ATOM 787 C C . ARG A 1 103 ? -6.851 1.847 -12.964 1.00 66.00 103 ARG A C 1
ATOM 789 O O . ARG A 1 103 ? -5.978 2.651 -12.657 1.00 66.00 103 ARG A O 1
ATOM 796 N N . GLN A 1 104 ? -7.367 0.979 -12.099 1.00 66.81 104 GLN A N 1
ATOM 797 C CA . GLN A 1 104 ? -6.946 0.879 -10.709 1.00 66.81 104 GLN A CA 1
ATOM 798 C C . GLN A 1 104 ? -5.552 0.253 -10.632 1.00 66.81 104 GLN A C 1
ATOM 800 O O . GLN A 1 104 ? -5.335 -0.861 -11.103 1.00 66.81 104 GLN A O 1
ATOM 805 N N . ARG A 1 105 ? -4.618 0.973 -10.009 1.00 71.88 105 ARG A N 1
ATOM 806 C CA . ARG A 1 105 ? -3.326 0.434 -9.571 1.00 71.88 105 ARG A CA 1
ATOM 807 C C . ARG A 1 105 ? -3.462 -0.164 -8.172 1.00 71.88 105 ARG A C 1
ATOM 809 O O . ARG A 1 105 ? -4.260 0.318 -7.372 1.00 71.88 105 ARG A O 1
ATOM 816 N N . GLY A 1 106 ? -2.650 -1.171 -7.861 1.00 63.78 106 GLY A N 1
ATOM 817 C CA . GLY A 1 106 ? -2.485 -1.638 -6.483 1.00 63.78 106 GLY A CA 1
ATOM 818 C C . GLY A 1 106 ? -3.703 -2.339 -5.874 1.00 63.78 106 GLY A C 1
ATOM 819 O O . GLY A 1 106 ? -3.887 -2.249 -4.664 1.00 63.78 106 GLY A O 1
ATOM 820 N N . GLY A 1 107 ? -4.512 -3.057 -6.666 1.00 65.69 107 GLY A N 1
ATOM 821 C CA . GLY A 1 107 ? -5.663 -3.819 -6.147 1.00 65.69 107 GLY A CA 1
ATOM 822 C C . GLY A 1 107 ? -5.302 -4.748 -4.977 1.00 65.69 107 GLY A C 1
ATOM 823 O O . GLY A 1 107 ? -6.013 -4.789 -3.977 1.00 65.69 107 GLY A O 1
ATOM 824 N N . ARG A 1 108 ? -4.119 -5.373 -5.033 1.00 78.31 108 ARG A N 1
ATOM 825 C CA . ARG A 1 108 ? -3.601 -6.263 -3.978 1.00 78.31 108 ARG A CA 1
ATOM 826 C C . ARG A 1 108 ? -3.270 -5.555 -2.668 1.00 78.31 108 ARG A C 1
ATOM 828 O O . ARG A 1 108 ? -3.393 -6.148 -1.606 1.00 78.31 108 ARG A O 1
ATOM 835 N N . ARG A 1 109 ? -2.908 -4.268 -2.711 1.00 86.56 109 ARG A N 1
ATOM 836 C CA . ARG A 1 109 ? -2.659 -3.494 -1.486 1.00 86.56 109 ARG A CA 1
ATOM 837 C C . ARG A 1 109 ? -3.912 -3.452 -0.615 1.00 86.56 109 ARG A C 1
ATOM 839 O O . ARG A 1 109 ? -3.811 -3.589 0.596 1.00 86.56 109 ARG A O 1
ATOM 846 N N . LEU A 1 110 ? -5.088 -3.302 -1.227 1.00 90.25 110 LEU A N 1
ATOM 847 C CA . LEU A 1 110 ? -6.352 -3.332 -0.489 1.00 90.25 110 LEU A CA 1
ATOM 848 C C . LEU A 1 110 ? -6.625 -4.714 0.108 1.00 90.25 110 LEU A C 1
ATOM 850 O O . LEU A 1 110 ? -7.160 -4.793 1.206 1.00 90.25 110 LEU A O 1
ATOM 854 N N . GLU A 1 111 ? -6.250 -5.794 -0.576 1.00 89.06 111 GLU A N 1
ATOM 855 C CA . GLU A 1 111 ? -6.371 -7.158 -0.045 1.00 89.06 111 GLU A CA 1
ATOM 856 C C . GLU A 1 111 ? -5.474 -7.354 1.183 1.00 89.06 111 GLU A C 1
ATOM 858 O O . GLU A 1 111 ? -5.957 -7.813 2.217 1.00 89.06 111 GLU A O 1
ATOM 863 N N . TRP A 1 112 ? -4.211 -6.921 1.120 1.00 90.31 112 TRP A N 1
ATOM 864 C CA . TRP A 1 112 ? -3.289 -6.990 2.259 1.00 90.31 112 TRP A CA 1
ATOM 865 C C . TRP A 1 112 ? -3.748 -6.135 3.440 1.00 90.31 112 TRP A C 1
ATOM 867 O O . TRP A 1 112 ? -3.695 -6.595 4.576 1.00 90.31 112 TRP A O 1
ATOM 877 N N . ILE A 1 113 ? -4.253 -4.926 3.184 1.00 94.00 113 ILE A N 1
ATOM 878 C CA . ILE A 1 113 ? -4.805 -4.060 4.234 1.00 94.00 113 ILE A CA 1
ATOM 879 C C . ILE A 1 113 ? -6.025 -4.710 4.878 1.00 94.00 113 ILE A C 1
ATOM 881 O O . ILE A 1 113 ? -6.099 -4.793 6.099 1.00 94.00 113 ILE A O 1
ATOM 885 N N . ARG A 1 114 ? -6.977 -5.211 4.082 1.00 94.12 114 ARG A N 1
ATOM 886 C CA . ARG A 1 114 ? -8.160 -5.900 4.620 1.00 94.12 114 ARG A CA 1
ATOM 887 C C . ARG A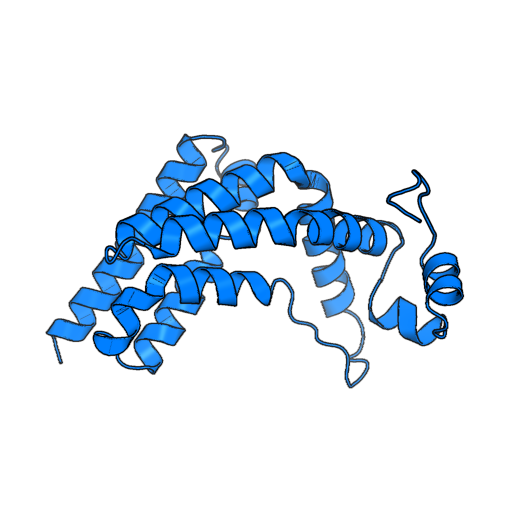 1 114 ? -7.765 -7.108 5.456 1.00 94.12 114 ARG A C 1
ATOM 889 O O . ARG A 1 114 ? -8.352 -7.315 6.509 1.00 94.12 114 ARG A O 1
ATOM 896 N N . ALA A 1 115 ? -6.763 -7.866 5.016 1.00 91.75 115 ALA A N 1
ATOM 897 C CA . ALA A 1 115 ? -6.217 -8.970 5.788 1.00 91.75 115 ALA A CA 1
ATOM 898 C C . ALA A 1 115 ? -5.538 -8.488 7.081 1.00 91.75 115 ALA A C 1
ATOM 900 O O . ALA A 1 115 ? -5.679 -9.145 8.108 1.00 91.75 115 ALA A O 1
ATOM 901 N N . SER A 1 116 ? -4.835 -7.350 7.094 1.00 93.50 116 SER A N 1
ATOM 902 C CA . SER A 1 116 ? -4.208 -6.842 8.323 1.00 93.50 116 SER A CA 1
ATOM 903 C C . SER A 1 116 ? -5.235 -6.371 9.353 1.00 93.50 116 SER A C 1
ATOM 905 O O . SER A 1 116 ? -5.021 -6.581 10.538 1.00 93.50 116 SER A O 1
ATOM 907 N N . ILE A 1 117 ? -6.363 -5.798 8.923 1.00 95.69 117 ILE A N 1
ATOM 908 C CA . ILE A 1 117 ? -7.433 -5.339 9.829 1.00 95.69 117 ILE A CA 1
ATOM 909 C C . ILE A 1 117 ? -8.560 -6.359 10.031 1.00 95.69 117 ILE A C 1
ATOM 911 O O . ILE A 1 117 ? -9.564 -6.036 10.659 1.00 95.69 117 ILE A O 1
ATOM 915 N N . ASP A 1 118 ? -8.420 -7.580 9.512 1.00 94.75 118 ASP A N 1
ATOM 916 C CA . ASP A 1 118 ? -9.465 -8.608 9.576 1.00 94.75 118 ASP A CA 1
ATOM 917 C C . ASP A 1 118 ? -9.978 -8.922 10.997 1.00 94.75 118 ASP A C 1
ATOM 919 O O . ASP A 1 118 ? -11.188 -9.098 11.129 1.00 94.75 118 ASP A O 1
ATOM 923 N N . PRO A 1 119 ? -9.162 -8.871 12.079 1.00 94.75 119 PRO A N 1
ATOM 924 C CA . PRO A 1 119 ? -9.676 -9.031 13.446 1.00 94.75 119 PRO A CA 1
ATOM 925 C C . PRO A 1 119 ? -10.761 -8.017 13.838 1.00 94.75 119 PRO A C 1
ATOM 927 O O . PRO A 1 119 ? -11.549 -8.258 14.746 1.00 94.75 119 PRO A O 1
ATOM 930 N N . LEU A 1 120 ? -10.832 -6.876 13.145 1.00 95.62 120 LEU A N 1
ATOM 931 C CA . LEU A 1 120 ? -11.838 -5.842 13.384 1.00 95.62 120 LEU A CA 1
ATOM 932 C C . LEU A 1 120 ? -13.140 -6.076 12.607 1.00 95.62 120 LEU A C 1
ATOM 934 O O . LEU A 1 120 ? -14.074 -5.289 12.758 1.00 95.62 120 LEU A O 1
ATOM 938 N N . ARG A 1 121 ? -13.225 -7.123 11.774 1.00 93.62 121 ARG A N 1
ATOM 939 C CA . ARG A 1 121 ? -14.366 -7.380 10.879 1.00 93.62 121 ARG A CA 1
ATOM 940 C C . ARG A 1 121 ? -15.693 -7.498 11.621 1.00 93.62 121 ARG A C 1
ATOM 942 O O . ARG A 1 121 ? -16.682 -6.946 11.155 1.00 93.62 121 ARG A O 1
ATOM 949 N N . ASP A 1 122 ? -15.692 -8.171 12.767 1.00 93.00 122 ASP A N 1
ATOM 950 C CA . ASP A 1 122 ? -16.900 -8.369 13.576 1.00 93.00 122 ASP A CA 1
ATOM 951 C C . ASP A 1 122 ? -17.143 -7.221 14.569 1.00 93.00 122 ASP A C 1
ATOM 953 O O . ASP A 1 122 ? -18.207 -7.131 15.176 1.00 93.00 122 ASP A O 1
ATOM 957 N N . THR A 1 123 ? -16.161 -6.328 14.734 1.00 93.94 123 THR A N 1
ATOM 958 C CA . THR A 1 123 ? -16.257 -5.164 15.629 1.00 93.94 123 THR A CA 1
ATOM 959 C C . THR A 1 123 ? -16.750 -3.926 14.884 1.00 93.94 123 THR A C 1
ATOM 961 O O . THR A 1 123 ? -17.515 -3.142 15.437 1.00 93.94 123 THR A O 1
ATOM 964 N N . LEU A 1 124 ? -16.319 -3.727 13.636 1.00 95.06 124 LEU A N 1
ATOM 965 C CA . LEU A 1 124 ? -16.630 -2.538 12.849 1.00 95.06 124 LEU A CA 1
ATOM 966 C C . LEU A 1 124 ? -17.831 -2.771 11.921 1.00 95.06 124 LEU A C 1
ATOM 968 O O . LEU A 1 124 ? -17.871 -3.774 11.208 1.00 95.06 124 LEU A O 1
ATOM 972 N N . PRO A 1 125 ? -18.761 -1.803 11.803 1.00 95.19 125 PRO A N 1
ATOM 973 C CA . PRO A 1 125 ? -19.726 -1.796 10.710 1.00 95.19 125 PRO A CA 1
ATOM 974 C C . PRO A 1 125 ? -19.019 -1.858 9.349 1.00 95.19 125 PRO A C 1
ATOM 976 O O . PRO A 1 125 ? 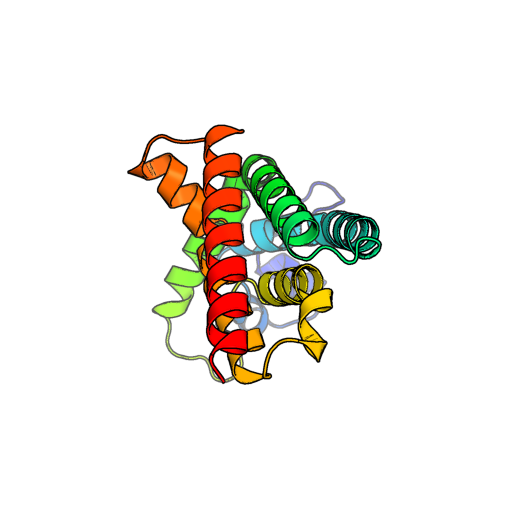-17.962 -1.251 9.167 1.00 95.19 125 PRO A O 1
ATOM 979 N N . ALA A 1 126 ? -19.629 -2.513 8.355 1.00 94.31 126 ALA A N 1
ATOM 980 C CA . ALA A 1 126 ? -19.017 -2.708 7.033 1.00 94.31 126 ALA A CA 1
ATOM 981 C C . ALA A 1 126 ? -18.517 -1.396 6.389 1.00 94.31 126 ALA A C 1
ATOM 983 O O . ALA A 1 126 ? -17.414 -1.347 5.848 1.00 94.31 126 ALA A O 1
ATOM 984 N N . GLY A 1 127 ? -19.283 -0.306 6.521 1.00 95.31 127 GLY A N 1
ATOM 985 C CA . GLY A 1 127 ? -18.876 1.013 6.024 1.00 95.31 127 GLY A CA 1
ATOM 986 C C . GLY A 1 127 ? -17.637 1.581 6.729 1.00 95.31 127 GLY A C 1
ATOM 987 O O . GLY A 1 127 ? -16.785 2.186 6.080 1.00 95.31 127 GLY A O 1
ATOM 988 N N . SER A 1 128 ? -17.499 1.350 8.037 1.00 96.19 128 SER A N 1
ATOM 989 C CA . SER A 1 128 ? -16.324 1.747 8.824 1.00 96.19 128 SER A CA 1
ATOM 990 C C . SER A 1 128 ? -15.098 0.907 8.467 1.00 96.19 128 SER A C 1
ATOM 992 O O . SER A 1 128 ? -14.003 1.450 8.333 1.00 96.19 128 SER A O 1
ATOM 994 N N . PHE A 1 129 ? -15.282 -0.395 8.229 1.00 97.00 129 PHE A N 1
ATOM 995 C CA . PHE A 1 129 ? -14.221 -1.295 7.771 1.00 97.00 129 PHE A CA 1
ATOM 996 C C . PHE A 1 129 ? -13.668 -0.883 6.394 1.00 97.00 129 PHE A C 1
ATOM 998 O O . PHE A 1 129 ? -12.451 -0.785 6.204 1.00 97.00 129 PHE A O 1
ATOM 1005 N N . ASP A 1 130 ? -14.545 -0.565 5.437 1.00 96.19 130 ASP A N 1
ATOM 1006 C CA . ASP A 1 130 ? -14.137 -0.071 4.116 1.00 96.19 130 ASP A CA 1
ATOM 1007 C C . ASP A 1 130 ? -13.491 1.319 4.194 1.00 96.19 130 ASP A C 1
ATOM 1009 O O . ASP A 1 130 ? -12.494 1.587 3.515 1.00 96.19 130 ASP A O 1
ATOM 1013 N N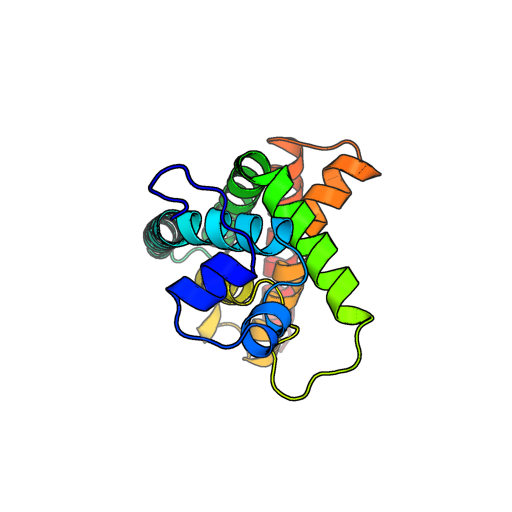 . ARG A 1 131 ? -14.007 2.204 5.056 1.00 97.00 131 ARG A N 1
ATOM 1014 C CA . ARG A 1 131 ? -13.401 3.517 5.306 1.00 97.00 131 ARG A CA 1
ATOM 1015 C C . ARG A 1 131 ? -11.989 3.373 5.868 1.00 97.00 131 ARG A C 1
ATOM 1017 O O . ARG A 1 131 ? -11.076 4.000 5.335 1.00 97.00 131 ARG A O 1
ATOM 1024 N N . LEU A 1 132 ? -11.794 2.522 6.877 1.00 97.75 132 LEU A N 1
ATOM 1025 C CA . LEU A 1 132 ? -10.477 2.243 7.452 1.00 97.75 132 LEU A CA 1
ATOM 1026 C C . LEU A 1 132 ? -9.529 1.659 6.401 1.00 97.75 132 LEU A C 1
ATOM 1028 O O . LEU A 1 132 ? -8.403 2.134 6.272 1.00 97.75 132 LEU A O 1
ATOM 1032 N N . THR A 1 133 ? -10.005 0.711 5.587 1.00 96.88 133 THR A N 1
ATOM 1033 C CA . THR A 1 133 ? -9.231 0.140 4.473 1.00 96.88 133 THR A CA 1
ATOM 1034 C C . THR A 1 133 ? -8.718 1.233 3.530 1.00 96.88 133 THR A C 1
ATOM 1036 O O . THR A 1 133 ? -7.537 1.258 3.182 1.00 96.88 133 THR A O 1
ATOM 1039 N N . ASN A 1 134 ? -9.586 2.165 3.130 1.00 95.88 134 ASN A N 1
ATOM 1040 C CA . ASN A 1 134 ? -9.217 3.256 2.228 1.00 95.88 134 ASN A CA 1
ATOM 1041 C C . ASN A 1 134 ? -8.255 4.258 2.881 1.00 95.88 134 ASN A C 1
ATOM 1043 O O . ASN A 1 134 ? -7.309 4.695 2.228 1.00 95.88 134 ASN A O 1
ATOM 1047 N N . CYS A 1 135 ? -8.453 4.599 4.158 1.00 97.00 135 CYS A N 1
ATOM 1048 C CA . CYS A 1 135 ? -7.538 5.469 4.900 1.00 97.00 135 CYS A CA 1
ATOM 1049 C C . CYS A 1 135 ? -6.142 4.842 5.016 1.00 97.00 135 CYS A C 1
ATOM 1051 O O . CYS A 1 135 ? -5.146 5.482 4.683 1.00 97.00 135 CYS A O 1
ATOM 105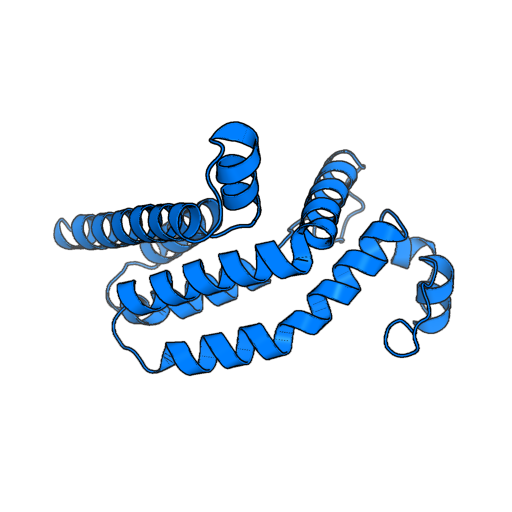3 N N . LEU A 1 136 ? -6.067 3.564 5.392 1.00 96.94 136 LEU A N 1
ATOM 1054 C CA . LEU A 1 136 ? -4.806 2.829 5.449 1.00 96.94 136 LEU A CA 1
ATOM 1055 C C . LEU A 1 136 ? -4.149 2.722 4.070 1.00 96.94 136 LEU A C 1
ATOM 1057 O O . LEU A 1 136 ? -2.931 2.784 3.979 1.00 96.94 136 LEU A O 1
ATOM 1061 N N . ALA A 1 137 ? -4.913 2.645 2.977 1.00 94.62 137 ALA A N 1
ATOM 1062 C CA . ALA A 1 137 ? -4.346 2.612 1.628 1.00 94.62 137 ALA A CA 1
ATOM 1063 C C . ALA A 1 137 ? -3.626 3.911 1.232 1.00 94.62 137 ALA A C 1
ATOM 1065 O O . ALA A 1 137 ? -2.753 3.872 0.363 1.00 94.62 137 ALA A O 1
ATOM 1066 N N . VAL A 1 138 ? -3.982 5.041 1.851 1.00 94.00 138 VAL A N 1
ATOM 1067 C CA . VAL A 1 138 ? -3.282 6.321 1.675 1.00 94.00 138 VAL A CA 1
ATOM 1068 C C . VAL A 1 138 ? -1.951 6.308 2.426 1.00 94.00 138 VAL A C 1
ATOM 1070 O O . VAL A 1 138 ? -0.936 6.696 1.856 1.00 94.00 138 VAL A O 1
ATOM 1073 N N . CYS A 1 139 ? -1.942 5.833 3.673 1.00 93.31 139 CYS A N 1
ATOM 1074 C CA . CYS A 1 139 ? -0.760 5.870 4.539 1.00 93.31 139 CYS A CA 1
ATOM 1075 C C . CYS A 1 139 ? 0.222 4.714 4.289 1.00 93.31 139 CYS A C 1
ATOM 1077 O O . CYS A 1 139 ? 1.426 4.889 4.442 1.00 93.31 139 CYS A O 1
ATOM 1079 N N . LEU A 1 140 ? -0.270 3.542 3.883 1.00 92.06 140 LEU A N 1
ATOM 1080 C CA . LEU A 1 140 ? 0.501 2.305 3.710 1.00 92.06 140 LEU A CA 1
ATOM 1081 C C . LEU A 1 140 ? 0.794 2.024 2.235 1.00 92.06 140 LEU A C 1
ATOM 1083 O O . LEU A 1 140 ? 0.535 0.941 1.711 1.00 92.06 140 LEU A O 1
ATOM 1087 N N . GLY A 1 141 ? 1.300 3.033 1.534 1.00 89.50 141 GLY A N 1
ATOM 1088 C CA . GLY A 1 141 ? 1.594 2.961 0.111 1.00 89.50 141 GLY A CA 1
ATOM 1089 C C . GLY A 1 141 ? 2.952 3.538 -0.246 1.00 89.50 141 GLY A C 1
ATOM 1090 O O . GLY A 1 141 ? 3.491 4.377 0.471 1.00 89.50 141 GLY A O 1
ATOM 1091 N N . ILE A 1 142 ? 3.458 3.155 -1.422 1.00 89.56 142 ILE A N 1
ATOM 1092 C CA . ILE A 1 142 ? 4.654 3.785 -1.990 1.00 89.56 142 ILE A CA 1
ATOM 1093 C C . ILE A 1 142 ? 4.483 5.305 -2.123 1.00 89.56 142 ILE A C 1
ATOM 1095 O O . ILE A 1 142 ? 5.438 6.039 -1.916 1.00 89.56 142 ILE A O 1
ATOM 1099 N N . ASP A 1 143 ? 3.271 5.791 -2.403 1.00 91.31 143 ASP A N 1
ATOM 1100 C CA . ASP A 1 143 ? 3.001 7.226 -2.515 1.00 91.31 143 ASP A CA 1
ATOM 1101 C C . ASP A 1 143 ? 3.323 7.971 -1.205 1.00 91.31 143 ASP A C 1
ATOM 1103 O O . ASP A 1 143 ? 3.938 9.034 -1.242 1.00 91.31 143 ASP A O 1
ATOM 1107 N N . ALA A 1 144 ? 2.981 7.388 -0.049 1.00 93.88 144 ALA A N 1
ATOM 1108 C CA . ALA A 1 144 ? 3.320 7.950 1.258 1.00 93.88 144 ALA A CA 1
ATOM 1109 C C . ALA A 1 144 ? 4.835 7.950 1.490 1.00 93.88 144 ALA A C 1
ATOM 1111 O O . ALA A 1 144 ? 5.388 8.959 1.912 1.00 93.88 144 ALA A O 1
ATOM 1112 N N . LEU A 1 145 ? 5.521 6.858 1.148 1.00 93.94 145 LEU A N 1
ATOM 1113 C CA . LEU A 1 145 ? 6.981 6.753 1.263 1.00 93.94 145 LEU A CA 1
ATOM 1114 C C . LEU A 1 145 ? 7.726 7.709 0.324 1.00 93.94 145 LEU A C 1
ATOM 1116 O O . LEU A 1 145 ? 8.780 8.230 0.680 1.00 93.94 145 LEU A O 1
ATOM 1120 N N . ILE A 1 146 ? 7.187 7.959 -0.868 1.00 94.38 146 ILE A N 1
ATOM 1121 C CA . ILE A 1 146 ? 7.693 8.978 -1.789 1.00 94.38 146 ILE A CA 1
ATOM 1122 C C . ILE A 1 146 ? 7.522 10.364 -1.181 1.00 94.38 146 ILE A C 1
ATOM 1124 O O . ILE A 1 146 ? 8.475 11.127 -1.194 1.00 94.38 146 ILE A O 1
ATOM 1128 N N . VAL A 1 147 ? 6.361 10.694 -0.610 1.00 96.56 147 VAL A N 1
ATOM 1129 C CA . VAL A 1 147 ? 6.161 11.991 0.061 1.00 96.56 147 VAL A CA 1
ATOM 1130 C C . VAL A 1 147 ? 7.106 12.138 1.254 1.00 96.56 147 VAL A C 1
ATOM 1132 O O . VAL A 1 147 ? 7.805 13.145 1.352 1.00 96.56 147 VAL A O 1
ATOM 1135 N N . LEU A 1 148 ? 7.179 11.131 2.130 1.00 96.31 148 LEU A N 1
ATOM 1136 C CA . LEU A 1 148 ? 8.062 11.151 3.298 1.00 96.31 148 LEU A CA 1
ATOM 1137 C C . LEU A 1 148 ? 9.515 11.396 2.887 1.00 96.31 148 LEU A C 1
ATOM 1139 O O . LEU A 1 148 ? 10.176 12.257 3.457 1.00 96.31 148 LEU A O 1
ATOM 1143 N N . ARG A 1 149 ? 9.991 10.715 1.847 1.00 95.00 149 ARG A N 1
ATOM 1144 C CA . ARG A 1 149 ? 11.370 10.845 1.376 1.00 95.00 149 ARG A CA 1
ATOM 1145 C C . ARG A 1 149 ? 11.623 12.117 0.576 1.00 95.00 149 ARG A C 1
ATOM 1147 O O . ARG A 1 149 ? 12.543 12.859 0.898 1.00 95.00 149 ARG A O 1
ATOM 1154 N N . ASP A 1 150 ? 10.831 12.364 -0.459 1.00 96.62 150 ASP A N 1
ATOM 1155 C CA . ASP A 1 150 ? 11.112 13.392 -1.463 1.00 96.62 150 ASP A CA 1
ATOM 1156 C C . ASP A 1 150 ? 10.667 14.788 -0.997 1.00 96.62 150 ASP A C 1
ATOM 1158 O O . ASP A 1 150 ? 11.239 15.787 -1.428 1.00 96.62 150 ASP A O 1
ATOM 1162 N N . VAL A 1 151 ? 9.655 14.870 -0.122 1.00 97.81 151 VAL A N 1
ATOM 1163 C CA . VAL A 1 151 ? 9.139 16.140 0.420 1.00 97.81 151 VAL A CA 1
ATOM 1164 C C . VAL A 1 151 ? 9.627 16.368 1.844 1.00 97.81 151 VAL A C 1
ATOM 1166 O O . VAL A 1 151 ? 10.110 17.454 2.156 1.00 97.81 151 VAL A O 1
ATOM 1169 N N . CYS A 1 152 ? 9.500 15.365 2.717 1.00 97.75 152 CYS A N 1
ATOM 1170 C CA . CYS A 1 152 ? 9.833 15.527 4.135 1.00 97.75 152 CYS A CA 1
ATOM 1171 C C . CYS A 1 152 ? 11.300 15.202 4.460 1.00 97.75 152 CYS A C 1
ATOM 1173 O O . CYS A 1 152 ? 11.752 15.536 5.552 1.00 97.75 152 CYS A O 1
ATOM 1175 N N . GLY A 1 153 ? 12.048 14.570 3.548 1.00 97.00 153 GLY A N 1
ATOM 1176 C CA . GLY A 1 153 ? 13.432 14.148 3.793 1.00 97.00 153 GLY A CA 1
ATOM 1177 C C . GLY A 1 153 ? 13.575 12.977 4.775 1.00 97.00 153 GLY A C 1
ATOM 1178 O O . GLY A 1 153 ? 14.667 12.748 5.287 1.00 97.00 153 GLY A O 1
ATOM 1179 N N . VAL A 1 154 ? 12.495 12.242 5.053 1.00 96.62 154 VAL A N 1
ATOM 1180 C CA . VAL A 1 154 ? 12.441 11.130 6.013 1.00 96.62 154 VAL A CA 1
ATOM 1181 C C . VAL A 1 154 ? 12.490 9.790 5.277 1.00 96.62 154 VAL A C 1
ATOM 1183 O O . VAL A 1 154 ? 11.778 9.577 4.297 1.00 96.62 154 VAL A O 1
ATOM 1186 N N . SER A 1 155 ? 13.322 8.858 5.741 1.00 92.69 155 SER A N 1
ATOM 1187 C CA . SER A 1 155 ? 13.500 7.539 5.116 1.00 92.69 155 SER A CA 1
ATOM 1188 C C . SER A 1 155 ? 13.849 6.465 6.150 1.00 92.69 155 SER A C 1
ATOM 1190 O O . SER A 1 155 ? 13.975 6.767 7.335 1.00 92.69 155 SER A O 1
ATOM 1192 N N . GLY A 1 156 ? 13.984 5.209 5.715 1.00 92.12 156 GLY A N 1
ATOM 1193 C CA . GLY A 1 156 ? 14.385 4.107 6.588 1.00 92.12 156 GLY A CA 1
ATOM 1194 C C . GLY A 1 156 ? 13.393 3.851 7.724 1.00 92.12 156 GLY A C 1
ATOM 1195 O O . GLY A 1 156 ? 12.177 3.859 7.520 1.00 92.12 156 GLY A O 1
ATOM 1196 N N . GLU A 1 157 ? 13.928 3.609 8.919 1.00 93.81 157 GLU A N 1
ATOM 1197 C CA . GLU A 1 157 ? 13.146 3.302 10.123 1.00 93.81 157 GLU A CA 1
ATOM 1198 C C . GLU A 1 157 ? 12.291 4.486 10.595 1.00 93.81 157 GLU A C 1
ATOM 1200 O O . GLU A 1 157 ? 11.193 4.275 11.100 1.00 93.81 157 GLU A O 1
ATOM 1205 N N . ASP A 1 158 ? 12.722 5.730 10.375 1.00 96.50 158 ASP A N 1
ATOM 1206 C CA . ASP A 1 158 ? 11.927 6.905 10.759 1.00 96.50 158 ASP A CA 1
ATOM 1207 C C . ASP A 1 158 ? 10.656 7.022 9.903 1.00 96.50 158 ASP A C 1
ATOM 1209 O O . ASP A 1 158 ? 9.574 7.336 10.404 1.00 96.50 158 ASP A O 1
ATOM 1213 N N . ALA A 1 159 ? 10.759 6.723 8.601 1.00 95.31 159 ALA A N 1
ATOM 1214 C CA . ALA A 1 159 ? 9.596 6.703 7.713 1.00 95.31 159 ALA A CA 1
ATOM 1215 C C . ALA A 1 159 ? 8.622 5.583 8.100 1.00 95.31 159 ALA A C 1
ATOM 1217 O O . ALA A 1 159 ? 7.408 5.787 8.098 1.00 95.31 159 ALA A O 1
ATOM 1218 N N . GLU A 1 160 ? 9.155 4.417 8.468 1.00 94.19 160 GLU A N 1
ATOM 1219 C CA . GLU A 1 160 ? 8.376 3.290 8.977 1.00 94.19 160 GLU A CA 1
ATOM 1220 C C . GLU A 1 160 ? 7.619 3.653 10.258 1.00 94.19 160 GLU A C 1
ATOM 1222 O O . GLU A 1 160 ? 6.408 3.453 10.321 1.00 94.19 160 GLU A O 1
ATOM 1227 N N . GLN A 1 161 ? 8.296 4.254 11.240 1.00 96.25 161 GLN A N 1
ATOM 1228 C CA . GLN A 1 161 ? 7.680 4.683 12.497 1.00 96.25 161 GLN A CA 1
ATOM 1229 C C . GLN A 1 161 ? 6.540 5.681 12.264 1.00 96.25 161 GLN A C 1
ATOM 1231 O O . GLN A 1 161 ? 5.482 5.555 12.878 1.00 96.25 161 GLN A O 1
ATOM 1236 N N . LEU A 1 162 ? 6.708 6.633 11.339 1.00 97.62 162 LEU A N 1
ATOM 1237 C CA . LEU A 1 162 ? 5.634 7.558 10.968 1.00 97.62 162 LEU A CA 1
ATOM 1238 C C . LEU A 1 162 ? 4.452 6.840 10.308 1.00 97.62 162 LEU A C 1
ATOM 1240 O O . LEU A 1 162 ? 3.302 7.157 10.611 1.00 97.62 162 LEU A O 1
ATOM 1244 N N . MET A 1 163 ? 4.710 5.871 9.425 1.00 96.75 163 MET A N 1
ATOM 1245 C CA . MET A 1 163 ? 3.652 5.067 8.804 1.00 96.75 163 MET A CA 1
ATOM 1246 C C . MET A 1 163 ? 2.870 4.256 9.838 1.00 96.75 163 MET A C 1
ATOM 1248 O O . MET A 1 163 ? 1.641 4.261 9.783 1.00 96.75 163 MET A O 1
ATOM 1252 N N . VAL A 1 164 ? 3.561 3.601 10.777 1.00 97.00 164 VAL A N 1
ATOM 1253 C CA . VAL A 1 164 ? 2.937 2.859 11.885 1.00 97.00 164 VAL A CA 1
ATOM 1254 C C . VAL A 1 164 ? 2.101 3.805 12.740 1.00 97.00 164 VAL A C 1
ATOM 1256 O O . VAL A 1 164 ? 0.915 3.562 12.923 1.00 97.00 164 VAL A O 1
ATOM 1259 N N . TRP A 1 165 ? 2.670 4.937 13.160 1.00 97.94 165 TRP A N 1
ATOM 1260 C CA . TRP A 1 165 ? 1.972 5.921 13.986 1.00 97.94 165 TRP A CA 1
ATOM 1261 C C . TRP A 1 165 ? 0.691 6.453 13.325 1.00 97.94 165 TRP A C 1
ATOM 1263 O O . TRP A 1 165 ? -0.358 6.527 13.964 1.00 97.94 165 TRP A O 1
ATOM 1273 N N . MET A 1 166 ? 0.744 6.789 12.029 1.00 97.94 166 MET A N 1
ATOM 1274 C CA . MET A 1 166 ? -0.447 7.211 11.282 1.00 97.94 166 MET A CA 1
ATOM 1275 C C . MET A 1 166 ? -1.492 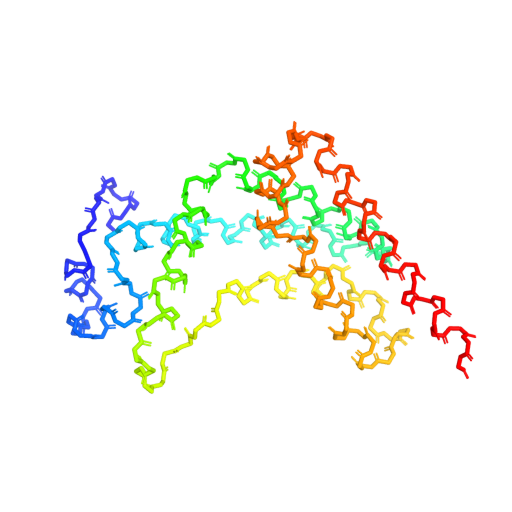6.095 11.202 1.00 97.94 166 MET A C 1
ATOM 1277 O O . MET A 1 166 ? -2.688 6.361 11.307 1.00 97.94 166 MET A O 1
ATOM 1281 N N . ALA A 1 167 ? -1.053 4.857 10.988 1.00 97.44 167 ALA A N 1
ATOM 1282 C CA . ALA A 1 167 ? -1.943 3.719 10.848 1.00 97.44 167 ALA A CA 1
ATOM 1283 C C . ALA A 1 167 ? -2.630 3.358 12.177 1.00 97.44 167 ALA A C 1
ATOM 1285 O O . ALA A 1 167 ? -3.847 3.168 12.187 1.00 97.44 167 ALA A O 1
ATOM 1286 N N . ASP A 1 168 ? -1.893 3.371 13.288 1.00 97.44 168 ASP A N 1
ATOM 1287 C CA . ASP A 1 168 ? -2.428 3.172 14.638 1.00 97.44 168 ASP A CA 1
ATOM 1288 C C . ASP A 1 168 ? -3.466 4.244 14.984 1.00 97.44 168 ASP A C 1
ATOM 1290 O O . ASP A 1 168 ? -4.579 3.920 15.395 1.00 97.44 168 ASP A O 1
ATOM 1294 N N . ALA A 1 169 ? -3.167 5.518 14.706 1.00 98.31 169 ALA A N 1
ATOM 1295 C CA . ALA A 1 169 ? -4.107 6.613 14.941 1.00 98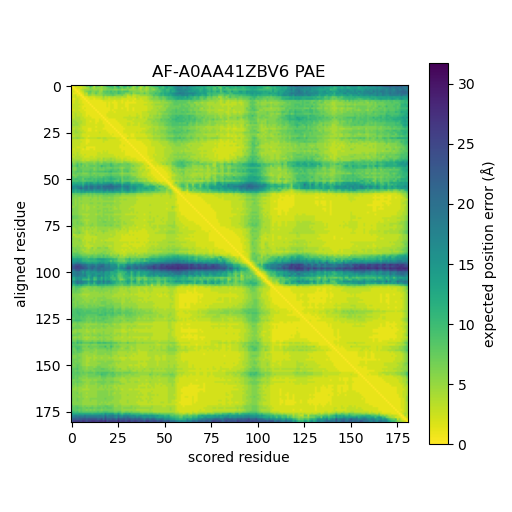.31 169 ALA A CA 1
ATOM 1296 C C . ALA A 1 169 ? -5.427 6.445 14.160 1.00 98.31 169 ALA A C 1
ATOM 1298 O O . ALA A 1 169 ? -6.500 6.801 14.656 1.00 98.31 169 ALA A O 1
ATOM 1299 N N . LEU A 1 170 ? -5.374 5.891 12.943 1.00 98.06 170 LEU A N 1
ATOM 1300 C CA . LEU A 1 170 ? -6.565 5.589 12.142 1.00 98.06 170 LEU A CA 1
ATOM 1301 C C . LEU A 1 170 ? -7.374 4.424 12.725 1.00 98.06 170 LEU A C 1
ATOM 1303 O O . LEU A 1 170 ? -8.606 4.501 12.751 1.00 98.06 170 LEU A O 1
ATOM 1307 N N . VAL A 1 171 ? -6.704 3.366 13.191 1.00 97.38 171 VAL A N 1
ATOM 1308 C CA . VAL A 1 171 ? -7.352 2.222 13.851 1.00 97.38 171 VAL A CA 1
ATOM 1309 C C . VAL A 1 171 ? -8.028 2.675 15.146 1.00 97.38 171 VAL A C 1
ATOM 1311 O O . VAL A 1 171 ? -9.224 2.431 15.327 1.00 97.38 171 VAL A O 1
ATOM 1314 N N . ASP A 1 172 ? -7.311 3.409 15.996 1.00 97.38 172 ASP A N 1
ATOM 1315 C CA . ASP A 1 172 ? -7.825 3.955 17.255 1.00 97.38 172 ASP A CA 1
ATOM 1316 C C . ASP A 1 172 ? -9.042 4.842 17.025 1.00 97.38 172 ASP A C 1
ATOM 1318 O O . ASP A 1 172 ? -10.070 4.693 17.694 1.00 97.38 172 ASP A O 1
ATOM 1322 N N . ARG A 1 173 ? -8.959 5.743 16.037 1.00 97.12 173 ARG A N 1
ATOM 1323 C CA . ARG A 1 173 ? -10.077 6.619 15.692 1.00 97.12 173 ARG A CA 1
ATOM 1324 C C . ARG A 1 173 ? -11.305 5.817 15.271 1.00 97.12 173 ARG A C 1
ATOM 1326 O O . ARG A 1 173 ? -12.409 6.151 15.695 1.00 97.12 173 ARG A O 1
ATOM 1333 N N . MET A 1 174 ? -11.125 4.775 14.462 1.00 95.94 174 MET A N 1
ATOM 1334 C CA . MET A 1 174 ? -12.242 3.966 13.971 1.00 95.94 174 MET A CA 1
ATOM 1335 C C . MET A 1 174 ? -12.901 3.145 15.088 1.00 95.94 174 MET A C 1
ATOM 1337 O O . MET A 1 174 ? -14.129 3.033 15.148 1.00 95.94 174 MET A O 1
ATOM 1341 N N . LEU A 1 175 ? -12.099 2.608 16.010 1.00 95.12 175 LEU A N 1
ATOM 1342 C CA . LEU A 1 175 ? -12.595 1.891 17.184 1.00 95.12 175 LEU A CA 1
ATOM 1343 C C . LEU A 1 175 ? -13.331 2.820 18.155 1.00 95.12 175 LEU A C 1
ATOM 1345 O O . LEU A 1 175 ? -14.360 2.430 18.705 1.00 95.12 175 LEU A O 1
ATOM 1349 N N . ALA A 1 176 ? -12.840 4.046 18.346 1.00 94.88 176 ALA A N 1
ATOM 1350 C CA . ALA A 1 176 ? -13.495 5.043 19.188 1.00 94.88 176 ALA A CA 1
ATOM 1351 C C . ALA A 1 176 ? -14.870 5.452 18.633 1.00 94.88 176 ALA A C 1
ATOM 1353 O O . ALA A 1 176 ? -15.847 5.398 19.373 1.00 94.88 176 ALA A O 1
ATOM 1354 N N . GLU A 1 177 ? -14.971 5.760 17.331 1.00 91.12 177 GLU A N 1
ATOM 1355 C CA . GLU A 1 177 ? -16.249 6.109 16.674 1.00 91.12 177 GLU A CA 1
ATOM 1356 C C . GLU A 1 177 ? -17.295 4.988 16.797 1.00 91.12 177 GLU A C 1
ATOM 1358 O O . GLU A 1 177 ? -18.489 5.255 16.869 1.00 91.12 177 GLU A O 1
ATOM 1363 N N . THR A 1 178 ? -16.856 3.728 16.860 1.00 84.12 178 THR A N 1
ATOM 1364 C CA . THR A 1 178 ? -17.758 2.573 16.990 1.00 84.12 178 THR A CA 1
ATOM 1365 C C . THR A 1 178 ? -18.314 2.412 18.407 1.00 84.12 178 THR A C 1
ATOM 1367 O O . THR A 1 178 ? -19.403 1.879 18.574 1.00 84.12 178 THR A O 1
ATOM 1370 N N . ARG A 1 179 ? -17.600 2.884 19.438 1.00 77.81 179 ARG A N 1
ATOM 1371 C CA . ARG A 1 179 ? -18.069 2.841 20.838 1.00 77.81 179 ARG A CA 1
ATOM 1372 C C . ARG A 1 179 ? -19.081 3.941 21.171 1.00 77.81 179 ARG A C 1
ATOM 1374 O O . ARG A 1 179 ? -19.702 3.881 22.227 1.00 77.81 179 ARG A O 1
ATOM 1381 N N . GLU A 1 180 ? -19.198 4.953 20.315 1.00 69.19 180 GLU A N 1
ATOM 1382 C CA . GLU A 1 180 ? -20.120 6.086 20.476 1.00 69.19 180 GLU A CA 1
ATOM 1383 C C . GLU A 1 180 ? -21.514 5.825 19.865 1.00 69.19 180 GLU A C 1
ATOM 1385 O O . GLU A 1 180 ? -22.406 6.662 20.020 1.00 69.19 180 GLU A O 1
ATOM 1390 N N . ILE A 1 181 ? -21.701 4.683 19.188 1.00 56.81 181 ILE A N 1
ATOM 1391 C CA . ILE A 1 181 ? -22.955 4.228 18.557 1.00 56.81 181 ILE A CA 1
ATOM 1392 C C . ILE A 1 181 ? -23.609 3.158 19.433 1.00 56.81 181 ILE A C 1
ATOM 1394 O O . ILE A 1 181 ? -24.846 3.237 19.614 1.00 56.81 181 ILE A O 1
#

Foldseek 3Di:
DVVVVDQDWLCRVCVVVVHDSVVSCLQAVGSLLVVLVVVVVVCVVVLVVQLVVLLPDLDLLSLLLSLLLVLQVVCVVSVSSQVVNVVRLVVVVPDDPPPPRDSDDDPVLLVSNCSSNVSCVVVADPVLSVVLSVQLPVLSHSVVQCCCCVPVVDGDVRSSVVSSVSSVVSVVVSNVVSVVD

Secondary structure (DSSP, 8-state):
-GGGT----HHHHHHHTT--HHHHHHH-SSHHHHHHHHHHHTTHHHHHHHHHHHTT---HHHHHHHHHHHHHHHHHHTHHHHHHHHHHHHHHHHS---TTS---S-HHHHHHHHHHTGGGTTTS-HHHHHHHHHHHHHHSSHHHHHHHHHTT---HHHHHHHHHHHHHHHHHHHHHHHHT-

InterPro domains:
  IPR001647 DNA-binding HTH domain, TetR-type [PS50977] (1-46)
  IPR009057 Homedomain-like superfamily [SSF46689] (5-61)

Radius of gyration: 18.34 Å; Cα contacts (8 Å, |Δi|>4): 165; chains: 1; bounding box: 41×32×51 Å

Mean predicted aligned error: 5.75 Å

Sequence (181 aa):
MIRSGKRPTVEEAALAAGISKRTAYRYFTSQEHLLADAALETLRPRMDEMMASVSTSDDAHARVASLAIAMRRLAEEYDAELREMIRASLDRSVMPAANDAPRQRGGRRLEWIRASIDPLRDTLPAGSFDRLTNCLAVCLGIDALIVLRDVCGVSGEDAEQLMVWMADALVDRMLAETREI

Organism: NCBI:txid2951807